Protein AF-A0A348XJS8-F1 (afdb_monomer)

Secondary structure (DSSP, 8-state):
--------SS-------------------------GGG--TTGGG------HHHHHHHHHHHHHHTT-SEEEEEEEPSSTT-EEEEEEEEEETTEEEEEEEEEEE-SSHHHH-S-HHHHHHHHHHHHHHHHHHHHHHHHHHHH-GGGB----SSGGG--B-GGG---HHHHHHHHHHHHHHHHHHTTSHHHHHHTT---SEEEEEEETTSS-GGGSPTTEEEEEE-TTS-EEEEEPPP-----HHHHHHHHHHHHHHHHHHHHHHHTEEGGGTSEE-------PPP-

Sequence (287 aa):
MVATCLLQGGCLRVDFNLLVPVEPAVGAMEQLSFDVTLFSADSANLSAHLSRGKLRQGVLAWVAAQGADAIGLDVVTRNQRFRAPIGAFWSSPAQLAAKSMLVEIKTSRAACWPDHVRSENLLPELRSLKRDRQTLLAEIRDAEPHLRCSQSLFEEFAEWNYEKSDNPAYQQLSEDIRRVQTAIYRGTRFERLAAGTMAHKLYLAVPEGAVHPDELADGWGLLWVHEDQSVTCVADATHHTCPQDDVNRFAVAIAKSAKACVLFATGIDEAHACRIVQPPRRRRKPQ

Solvent-accessible surface area (backbone atoms only — not comparable to full-atom values): 16894 Å² total; per-residue (Å²): 142,83,87,83,88,80,92,74,79,100,62,94,73,82,79,78,75,82,71,73,77,76,72,76,77,75,74,78,74,81,75,74,82,72,69,75,86,74,72,51,82,66,45,60,78,64,49,71,83,56,48,66,67,52,50,51,50,17,51,50,52,51,50,53,73,71,65,47,76,43,65,11,50,58,14,56,40,92,57,78,90,41,54,37,54,32,27,36,29,30,58,48,100,90,33,86,42,70,42,29,36,35,35,43,76,37,68,43,48,63,69,73,48,79,65,49,84,65,38,68,66,46,41,60,51,40,34,51,52,52,50,53,47,54,56,51,51,56,53,42,54,73,76,45,59,86,36,51,74,47,88,52,91,47,75,94,68,46,45,67,48,70,89,75,57,84,53,64,69,58,54,52,50,52,50,50,46,51,51,50,48,46,74,66,35,64,91,36,70,67,47,56,53,64,74,50,40,37,44,30,26,38,34,43,35,29,42,42,64,42,67,59,76,62,65,53,62,88,56,45,13,36,34,30,33,45,96,88,30,50,65,47,77,79,37,76,41,44,80,46,93,49,58,66,69,43,25,42,52,37,48,52,30,20,52,55,28,34,49,53,52,53,32,46,64,69,11,40,38,70,92,65,82,56,38,82,49,84,41,82,71,80,81,74,76,84,130

pLDDT: mean 78.92, std 21.69, range [26.23, 97.94]

Structure (mmCIF, N/CA/C/O backbone):
data_AF-A0A348XJS8-F1
#
_entry.id   AF-A0A348XJS8-F1
#
loop_
_atom_site.group_PDB
_atom_site.id
_atom_site.type_symbol
_atom_site.label_atom_id
_atom_site.label_alt_id
_atom_site.label_comp_id
_atom_site.label_asym_id
_atom_site.label_entity_id
_atom_site.label_seq_id
_atom_site.pdbx_PDB_ins_code
_atom_site.Cartn_x
_atom_site.Cartn_y
_atom_site.Cartn_z
_atom_site.occupancy
_atom_site.B_iso_or_equiv
_atom_site.auth_seq_id
_atom_site.auth_comp_id
_atom_site.auth_asym_id
_atom_site.auth_atom_id
_atom_site.pdbx_PDB_model_num
ATOM 1 N N . MET A 1 1 ? 10.925 -19.312 28.781 1.00 36.12 1 MET A N 1
ATOM 2 C CA . MET A 1 1 ? 1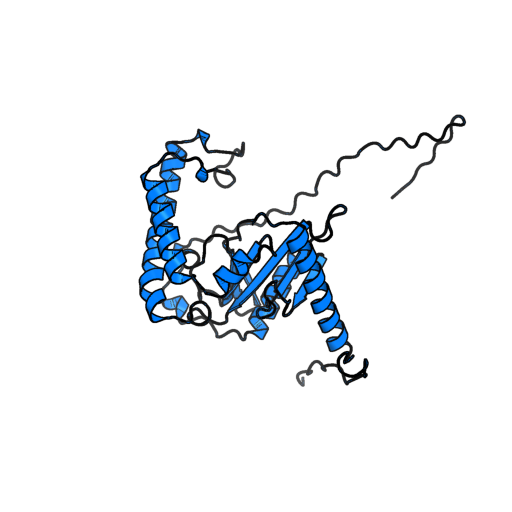1.797 -18.774 29.848 1.00 36.12 1 MET A CA 1
ATOM 3 C C . MET A 1 1 ? 11.966 -19.850 30.904 1.00 36.12 1 MET A C 1
ATOM 5 O O . MET A 1 1 ? 11.002 -20.147 31.592 1.00 36.12 1 MET A O 1
ATOM 9 N N . VAL A 1 2 ? 13.143 -20.462 31.003 1.00 28.52 2 VAL A N 1
ATOM 10 C CA . VAL A 1 2 ? 13.509 -21.305 32.150 1.00 28.52 2 VAL A CA 1
ATOM 11 C C . VAL A 1 2 ? 14.876 -20.812 32.600 1.00 28.52 2 VAL A C 1
ATOM 13 O O . VAL A 1 2 ? 15.811 -20.806 31.805 1.00 28.52 2 VAL A O 1
ATOM 16 N N . ALA A 1 3 ? 14.959 -20.309 33.829 1.00 27.14 3 ALA A N 1
ATOM 17 C CA . ALA A 1 3 ? 16.204 -19.862 34.434 1.00 27.14 3 ALA A CA 1
ATOM 18 C C . ALA A 1 3 ? 16.751 -20.999 35.300 1.00 27.14 3 ALA A C 1
ATOM 20 O O . ALA A 1 3 ? 16.101 -21.404 36.263 1.00 27.14 3 ALA A O 1
ATOM 21 N N . THR A 1 4 ? 17.933 -21.506 34.962 1.00 35.06 4 THR A N 1
ATOM 22 C CA . THR A 1 4 ? 18.659 -22.458 35.808 1.00 35.06 4 THR A CA 1
ATOM 23 C C . THR A 1 4 ? 19.773 -21.696 36.517 1.00 35.06 4 THR A C 1
ATOM 25 O O . THR A 1 4 ? 20.736 -21.273 35.884 1.00 35.06 4 THR A O 1
ATOM 28 N N . CYS A 1 5 ? 19.630 -21.490 37.827 1.00 29.88 5 CYS A N 1
ATOM 29 C CA . CYS A 1 5 ? 20.669 -20.896 38.668 1.00 29.88 5 CYS A CA 1
ATOM 30 C C . CYS A 1 5 ? 21.639 -21.986 39.142 1.00 29.88 5 CYS A C 1
ATOM 32 O O . CYS A 1 5 ? 21.242 -22.875 39.893 1.00 29.88 5 CYS A O 1
ATOM 34 N N . LEU A 1 6 ? 22.913 -21.891 38.757 1.00 33.47 6 LEU A N 1
ATOM 35 C CA . LEU A 1 6 ? 24.006 -22.642 39.378 1.00 33.47 6 LEU A CA 1
ATOM 36 C C . LEU A 1 6 ? 24.860 -21.676 40.205 1.00 33.47 6 LEU A C 1
ATOM 38 O O . LEU A 1 6 ? 25.474 -20.754 39.677 1.00 33.47 6 LEU A O 1
ATOM 42 N N . LEU A 1 7 ? 24.863 -21.885 41.522 1.00 33.62 7 LEU A N 1
ATOM 43 C CA . LEU A 1 7 ? 25.706 -21.178 42.483 1.00 33.62 7 LEU A CA 1
ATOM 44 C C . LEU A 1 7 ? 27.035 -21.923 42.627 1.00 33.62 7 LEU A C 1
ATOM 46 O O . LEU A 1 7 ? 27.087 -22.970 43.269 1.00 33.62 7 LEU A O 1
ATOM 50 N N . GLN A 1 8 ? 28.120 -21.354 42.107 1.00 32.62 8 GLN A N 1
ATOM 51 C CA . GLN A 1 8 ? 29.464 -21.652 42.599 1.00 32.62 8 GLN A CA 1
ATOM 52 C C . GLN A 1 8 ? 30.262 -20.353 42.742 1.00 32.62 8 GLN A C 1
ATOM 54 O O . GLN A 1 8 ? 30.519 -19.657 41.769 1.00 32.62 8 GLN A O 1
ATOM 59 N N . GLY A 1 9 ? 30.653 -20.044 43.983 1.00 38.00 9 GLY A N 1
ATOM 60 C CA . GLY A 1 9 ? 31.744 -19.115 44.283 1.00 38.00 9 GLY A CA 1
ATOM 61 C C . GLY A 1 9 ? 31.471 -17.626 44.054 1.00 38.00 9 GLY A C 1
ATOM 62 O O . GLY A 1 9 ? 32.117 -17.015 43.217 1.00 38.00 9 GLY A O 1
ATOM 63 N N . GLY A 1 10 ? 30.582 -17.023 44.851 1.00 38.78 10 GLY A N 1
ATOM 64 C CA . GLY A 1 10 ? 30.739 -15.646 45.360 1.00 38.78 10 GLY A CA 1
ATOM 65 C C . GLY A 1 10 ? 30.881 -14.466 44.383 1.00 38.78 10 GLY A C 1
ATOM 66 O O . GLY A 1 10 ? 31.161 -13.362 44.841 1.00 38.78 10 GLY A O 1
ATOM 67 N N . CYS A 1 11 ? 30.679 -14.642 43.078 1.00 28.53 11 CYS A N 1
ATOM 68 C CA . CYS A 1 11 ? 30.723 -13.563 42.095 1.00 28.53 11 CYS A CA 1
ATOM 69 C C . CYS A 1 11 ? 29.567 -13.732 41.100 1.00 28.53 11 CYS A C 1
ATOM 71 O O . CYS A 1 11 ? 29.509 -14.710 40.357 1.00 28.53 11 CYS A O 1
ATOM 73 N N . LEU A 1 12 ? 28.617 -12.792 41.112 1.00 27.73 12 LEU A N 1
ATOM 74 C CA . LEU A 1 12 ? 27.508 -12.721 40.157 1.00 27.73 12 LEU A CA 1
ATOM 75 C C . LEU A 1 12 ? 28.064 -12.294 38.793 1.00 27.73 12 LEU A C 1
ATOM 77 O O . LEU A 1 12 ? 28.144 -11.110 38.477 1.00 27.73 12 LEU A O 1
ATOM 81 N N . ARG A 1 13 ? 28.477 -13.272 37.989 1.00 27.66 13 ARG A N 1
ATOM 82 C CA . ARG A 1 13 ? 28.731 -13.082 36.562 1.00 27.66 13 ARG A CA 1
ATOM 83 C C . ARG A 1 13 ? 27.450 -13.426 35.812 1.00 27.66 13 ARG A C 1
ATOM 85 O O . ARG A 1 13 ? 27.065 -14.587 35.721 1.00 27.66 13 ARG A O 1
ATOM 92 N N . VAL A 1 14 ? 26.755 -12.401 35.326 1.00 31.94 14 VAL A N 1
ATOM 93 C CA . VAL A 1 14 ? 25.675 -12.578 34.352 1.00 31.94 14 VAL A CA 1
ATOM 94 C C . VAL A 1 14 ? 26.344 -12.629 32.985 1.00 31.94 14 VAL A C 1
ATOM 96 O O . VAL A 1 14 ? 26.578 -11.594 32.365 1.00 31.94 14 VAL A O 1
ATOM 99 N N . ASP A 1 15 ? 26.719 -13.827 32.545 1.00 27.61 15 ASP A N 1
ATOM 100 C CA . ASP A 1 15 ? 27.194 -14.026 31.180 1.00 27.61 15 ASP A CA 1
ATOM 101 C C . ASP A 1 15 ? 25.989 -13.922 30.233 1.00 27.61 15 ASP A C 1
ATOM 103 O O . ASP A 1 15 ? 25.202 -14.856 30.065 1.00 27.61 15 ASP A O 1
ATOM 107 N N . PHE A 1 16 ? 25.818 -12.745 29.627 1.00 30.66 16 PHE A N 1
ATOM 108 C CA . PHE A 1 16 ? 24.943 -12.558 28.475 1.00 30.66 16 PHE A CA 1
ATOM 109 C C . PHE A 1 16 ? 25.606 -13.215 27.264 1.00 30.66 16 PHE A C 1
ATOM 111 O O . PHE A 1 16 ? 26.285 -12.561 26.474 1.00 30.66 16 PHE A O 1
ATOM 118 N N . ASN A 1 17 ? 25.406 -14.522 27.100 1.00 28.31 17 ASN A N 1
ATOM 119 C CA . ASN A 1 17 ? 25.593 -15.124 25.789 1.00 28.31 17 ASN A CA 1
ATOM 120 C C . ASN A 1 17 ? 24.557 -14.496 24.850 1.00 28.31 17 ASN A C 1
ATOM 122 O O . ASN A 1 17 ? 23.357 -14.747 24.975 1.00 28.31 17 ASN A O 1
ATOM 126 N N . LEU A 1 18 ? 25.044 -13.656 23.933 1.00 31.81 18 LEU A N 1
ATOM 127 C CA . LEU A 1 18 ? 24.345 -13.222 22.730 1.00 31.81 18 LEU A CA 1
ATOM 128 C C . LEU A 1 18 ? 23.957 -14.470 21.929 1.00 31.81 18 LEU A C 1
ATOM 130 O O . LEU A 1 18 ? 24.663 -14.897 21.018 1.00 31.81 18 LEU A O 1
ATOM 134 N N . LEU A 1 19 ? 22.811 -15.061 22.263 1.00 26.64 19 LEU A N 1
ATOM 135 C CA . LEU A 1 19 ? 22.037 -15.772 21.265 1.00 26.64 19 LEU A CA 1
ATOM 136 C C . LEU A 1 19 ? 21.540 -14.693 20.307 1.00 26.64 19 LEU A C 1
ATOM 138 O O . LEU A 1 19 ? 20.584 -13.976 20.600 1.00 26.64 19 LEU A O 1
ATOM 142 N N . VAL A 1 20 ? 22.241 -14.553 19.183 1.00 29.86 20 VAL A N 1
ATOM 143 C CA . VAL A 1 20 ? 21.683 -13.936 17.983 1.00 29.86 20 VAL A CA 1
ATOM 144 C C . VAL A 1 20 ? 20.322 -14.602 17.769 1.00 29.86 20 VAL A C 1
ATOM 146 O O . VAL A 1 20 ? 20.284 -15.828 17.620 1.00 29.86 20 VAL A O 1
ATOM 149 N N . PRO A 1 21 ? 19.200 -13.866 17.824 1.00 26.38 21 PRO A N 1
ATOM 150 C CA . PRO A 1 21 ? 17.933 -14.445 17.439 1.00 26.38 21 PRO A CA 1
ATOM 151 C C . PRO A 1 21 ? 18.055 -14.747 15.949 1.00 26.38 21 PRO A C 1
ATOM 153 O O . PRO A 1 21 ? 18.131 -13.841 15.123 1.00 26.38 21 PRO A O 1
ATOM 156 N N . VAL A 1 22 ? 18.145 -16.035 15.623 1.00 31.06 22 VAL A N 1
ATOM 157 C CA . VAL A 1 22 ? 17.864 -16.525 14.278 1.00 31.06 22 VAL A CA 1
ATOM 158 C C . VAL A 1 22 ? 16.454 -16.037 13.979 1.00 31.06 22 VAL A C 1
ATOM 160 O O . VAL A 1 22 ? 15.504 -16.462 14.641 1.00 31.06 22 VAL A O 1
ATOM 163 N N . GLU A 1 23 ? 16.343 -15.065 13.073 1.00 32.31 23 GLU A N 1
ATOM 164 C CA . GLU A 1 23 ? 15.051 -14.586 12.606 1.00 32.31 23 GLU A CA 1
ATOM 165 C C . GLU A 1 23 ? 14.223 -15.804 12.184 1.00 32.31 23 GLU A C 1
ATOM 167 O O . GLU A 1 23 ? 14.722 -16.643 11.425 1.00 32.31 23 GLU A O 1
ATOM 172 N N . PRO A 1 24 ? 12.977 -15.960 12.662 1.00 26.80 24 PRO A N 1
ATOM 173 C CA . PRO A 1 24 ? 12.094 -16.910 12.025 1.00 26.80 24 PRO A CA 1
ATOM 174 C C . PRO A 1 24 ? 11.905 -16.402 10.600 1.00 26.80 24 PRO A C 1
ATOM 176 O O . PRO A 1 24 ? 11.414 -15.290 10.403 1.00 26.80 24 PRO A O 1
ATOM 179 N N . ALA A 1 25 ? 12.352 -17.202 9.630 1.00 30.20 25 ALA A N 1
ATOM 180 C CA . ALA A 1 25 ? 12.106 -16.984 8.217 1.00 30.20 25 ALA A CA 1
ATOM 181 C C . ALA A 1 25 ? 10.632 -16.603 8.050 1.00 30.20 25 ALA A C 1
ATOM 183 O O . ALA A 1 25 ? 9.736 -17.424 8.268 1.00 30.20 25 ALA A O 1
ATOM 184 N N . VAL A 1 26 ? 10.395 -15.322 7.761 1.00 34.16 26 VAL A N 1
ATOM 185 C CA . VAL A 1 26 ? 9.075 -14.804 7.426 1.00 34.16 26 VAL A CA 1
ATOM 186 C C . VAL A 1 26 ? 8.634 -15.630 6.234 1.00 34.16 26 VAL A C 1
ATOM 188 O O . VAL A 1 26 ? 9.311 -15.628 5.206 1.00 34.16 26 VAL A O 1
ATOM 191 N N . GLY A 1 27 ? 7.580 -16.421 6.448 1.00 26.23 27 GLY A N 1
ATOM 192 C CA . GLY A 1 27 ? 7.096 -17.410 5.499 1.00 26.23 27 GLY A CA 1
ATOM 193 C C . GLY A 1 27 ? 7.067 -16.820 4.101 1.00 26.23 27 GLY A C 1
ATOM 194 O O . GLY A 1 27 ? 6.513 -15.739 3.895 1.00 26.23 27 GLY A O 1
ATOM 195 N N . ALA A 1 28 ? 7.726 -17.523 3.183 1.00 27.78 28 ALA A N 1
ATOM 196 C CA . ALA A 1 28 ? 7.705 -17.226 1.770 1.00 27.78 28 ALA A CA 1
ATOM 197 C C . ALA A 1 28 ? 6.255 -16.954 1.360 1.00 27.78 28 ALA A C 1
ATOM 199 O O . ALA A 1 28 ? 5.401 -17.839 1.427 1.00 27.78 28 ALA A O 1
ATOM 200 N N . MET A 1 29 ? 5.975 -15.702 0.989 1.00 31.62 29 MET A N 1
ATOM 201 C CA . MET A 1 29 ? 4.816 -15.401 0.171 1.00 31.62 29 MET A CA 1
ATOM 202 C C . MET A 1 29 ? 5.008 -16.224 -1.092 1.00 31.62 29 MET A C 1
ATOM 204 O O . MET A 1 29 ? 5.934 -15.971 -1.860 1.00 31.62 29 MET A O 1
ATOM 208 N N . GLU A 1 30 ? 4.162 -17.230 -1.263 1.00 28.28 30 GLU A N 1
ATOM 209 C CA . GLU A 1 30 ? 3.999 -17.938 -2.519 1.00 28.28 30 GLU A CA 1
ATOM 210 C C . GLU A 1 30 ? 3.517 -16.889 -3.533 1.00 28.28 30 GLU A C 1
ATOM 212 O O . GLU A 1 30 ? 2.330 -16.582 -3.649 1.00 28.28 30 GLU A O 1
ATOM 217 N N . GLN A 1 31 ? 4.473 -16.211 -4.172 1.00 33.16 31 GLN A N 1
ATOM 218 C CA . GLN A 1 31 ? 4.233 -15.349 -5.313 1.00 33.16 31 GLN A CA 1
ATOM 219 C C . GLN A 1 31 ? 3.825 -16.283 -6.444 1.00 33.16 31 GLN A C 1
ATOM 221 O O . GLN A 1 31 ? 4.654 -16.764 -7.213 1.00 33.16 31 GLN A O 1
ATOM 226 N N . LEU A 1 32 ? 2.533 -16.596 -6.504 1.00 33.34 32 LEU A N 1
ATOM 227 C CA . LEU A 1 32 ? 1.937 -17.171 -7.695 1.00 33.34 32 LEU A CA 1
ATOM 228 C C . LEU A 1 32 ? 2.199 -16.179 -8.827 1.00 33.34 32 LEU A C 1
ATOM 230 O O . LEU A 1 32 ? 1.613 -15.098 -8.875 1.00 33.34 32 LEU A O 1
ATOM 234 N N . SER A 1 33 ? 3.148 -16.550 -9.684 1.00 31.86 33 SER A N 1
ATOM 235 C CA . SER A 1 33 ? 3.423 -15.922 -10.967 1.00 31.86 33 SER A CA 1
ATOM 236 C C . SER A 1 33 ? 2.099 -15.782 -11.718 1.00 31.86 33 SER A C 1
ATOM 238 O O . SER A 1 33 ? 1.533 -16.767 -12.195 1.00 31.86 33 SER A O 1
ATOM 240 N N . PHE A 1 34 ? 1.549 -14.568 -11.732 1.00 39.81 34 PHE A N 1
ATOM 241 C CA . PHE A 1 34 ? 0.337 -14.274 -12.476 1.00 39.81 34 PHE A CA 1
ATOM 242 C C . PHE A 1 34 ? 0.732 -13.920 -13.902 1.00 39.81 34 PHE A C 1
ATOM 244 O O . PHE A 1 34 ? 1.446 -12.944 -14.145 1.00 39.81 34 PHE A O 1
ATOM 251 N N . ASP A 1 35 ? 0.249 -14.721 -14.844 1.00 35.81 35 ASP A N 1
ATOM 252 C CA . ASP A 1 35 ? 0.433 -14.485 -16.264 1.00 35.81 35 ASP A CA 1
ATOM 253 C C . ASP A 1 35 ? -0.378 -13.236 -16.669 1.00 35.81 35 ASP A C 1
ATOM 255 O O . ASP A 1 35 ? -1.603 -13.265 -16.818 1.00 35.81 35 ASP A O 1
ATOM 259 N N . VAL A 1 36 ? 0.314 -12.096 -16.802 1.00 44.91 36 VAL A N 1
ATOM 260 C CA . VAL A 1 36 ? -0.229 -10.775 -17.197 1.00 44.91 36 VAL A CA 1
ATOM 261 C C . VAL A 1 36 ? -1.038 -10.834 -18.505 1.00 44.91 36 VAL A C 1
ATOM 263 O O . VAL A 1 36 ? -1.850 -9.949 -18.785 1.00 44.91 36 VAL A O 1
ATOM 266 N N . THR A 1 37 ? -0.866 -11.896 -19.291 1.00 41.34 37 THR A N 1
ATOM 267 C CA . THR A 1 37 ? -1.575 -12.152 -20.548 1.00 41.34 37 THR A CA 1
ATOM 268 C C . THR A 1 37 ? -3.084 -12.385 -20.388 1.00 41.34 37 THR A C 1
ATOM 270 O O . THR A 1 37 ? -3.811 -12.241 -21.370 1.00 41.34 37 THR A O 1
ATOM 273 N N . LEU A 1 38 ? -3.592 -12.649 -19.174 1.00 42.78 38 LEU A N 1
ATOM 274 C CA . LEU A 1 38 ? -5.027 -12.865 -18.930 1.00 42.78 38 LEU A CA 1
ATOM 275 C C . LEU A 1 38 ? -5.849 -11.586 -18.673 1.00 42.78 38 LEU A C 1
ATOM 277 O O . LEU A 1 38 ? -7.039 -11.666 -18.356 1.00 42.78 38 LEU A O 1
ATOM 281 N N . PHE A 1 39 ? -5.258 -10.393 -18.804 1.00 42.56 39 PHE A N 1
ATOM 282 C C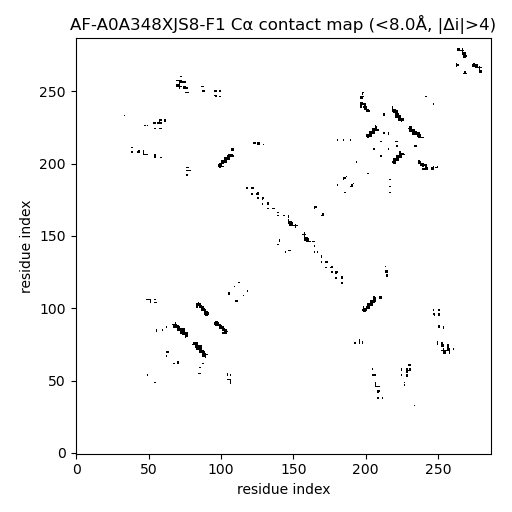A . PHE A 1 39 ? -6.002 -9.133 -18.717 1.00 42.56 39 PHE A CA 1
ATOM 283 C C . PHE A 1 39 ? -6.787 -8.888 -20.018 1.00 42.56 39 PHE A C 1
ATOM 285 O O . PHE A 1 39 ? -6.359 -8.138 -20.897 1.00 42.56 39 PHE A O 1
ATOM 292 N N . SER A 1 40 ? -7.940 -9.545 -20.169 1.00 41.62 40 SER A N 1
ATOM 293 C CA . SER A 1 40 ? -8.857 -9.246 -21.272 1.00 41.62 40 SER A CA 1
ATOM 294 C C . SER A 1 40 ? -9.485 -7.865 -21.071 1.00 41.62 40 SER A C 1
ATOM 296 O O . SER A 1 40 ? -9.943 -7.527 -19.979 1.00 41.62 40 SER A O 1
ATOM 298 N N . ALA A 1 41 ? -9.540 -7.059 -22.135 1.00 42.41 41 ALA A N 1
ATOM 299 C CA . ALA A 1 41 ? -10.202 -5.752 -22.128 1.00 42.41 41 ALA A CA 1
ATOM 300 C C . ALA A 1 41 ? -11.696 -5.843 -21.742 1.00 42.41 41 ALA A C 1
ATOM 302 O O . ALA A 1 41 ? -12.262 -4.863 -21.259 1.00 42.41 41 ALA A O 1
ATOM 303 N N . ASP A 1 42 ? -12.304 -7.027 -21.871 1.00 37.28 42 ASP A N 1
ATOM 304 C CA . ASP A 1 42 ? -13.686 -7.303 -21.466 1.00 37.28 42 ASP A CA 1
ATOM 305 C C . ASP A 1 42 ? -13.858 -7.494 -19.945 1.00 37.28 42 ASP A C 1
ATOM 307 O O . ASP A 1 42 ? -14.939 -7.235 -19.411 1.00 37.28 42 ASP A O 1
ATOM 311 N N . SER A 1 43 ? -12.798 -7.851 -19.208 1.00 42.84 43 SER A N 1
ATOM 312 C CA . SER A 1 43 ? -12.823 -7.985 -17.740 1.00 42.84 43 SER A CA 1
ATOM 313 C C . SER A 1 43 ? -13.030 -6.640 -17.036 1.00 42.84 43 SER A C 1
ATOM 315 O O . SER A 1 43 ? -13.569 -6.585 -15.932 1.00 42.84 43 SER A O 1
ATOM 317 N N . ALA A 1 44 ? -12.658 -5.534 -17.692 1.00 43.38 44 ALA A N 1
ATOM 318 C CA . ALA A 1 44 ? -12.859 -4.180 -17.178 1.00 43.38 44 ALA A CA 1
ATOM 319 C C . ALA A 1 44 ? -14.351 -3.821 -17.016 1.00 43.38 44 ALA A C 1
ATOM 321 O O . ALA A 1 44 ? -14.691 -2.983 -16.179 1.00 43.38 44 ALA A O 1
ATOM 322 N N . ASN A 1 45 ? -15.241 -4.481 -17.772 1.00 41.41 45 ASN A N 1
ATOM 323 C CA . ASN A 1 45 ? -16.693 -4.289 -17.703 1.00 41.41 45 ASN A CA 1
ATOM 324 C C . ASN A 1 45 ? -17.412 -5.310 -16.806 1.00 41.41 45 ASN A C 1
ATOM 326 O O . ASN A 1 45 ? -18.592 -5.120 -16.513 1.00 41.41 45 ASN A O 1
ATOM 330 N N . LEU A 1 46 ? -16.722 -6.361 -16.343 1.00 45.25 46 LEU A N 1
ATOM 331 C CA . LEU A 1 46 ? -17.303 -7.435 -15.529 1.00 45.25 46 LEU A CA 1
ATOM 332 C C . LEU A 1 46 ? -16.900 -7.374 -14.047 1.00 45.25 46 LEU A C 1
ATOM 334 O O . LEU A 1 46 ? -17.103 -8.338 -13.319 1.00 45.25 46 LEU A O 1
ATOM 338 N N . SER A 1 47 ? -16.330 -6.263 -13.567 1.00 51.44 47 SER A N 1
ATOM 339 C CA . SER A 1 47 ? -16.107 -6.103 -12.126 1.00 51.44 47 SER A CA 1
ATOM 340 C C . SER A 1 47 ? -17.445 -5.809 -11.442 1.00 51.44 47 SER A C 1
ATOM 342 O O . SER A 1 47 ? -18.041 -4.746 -11.645 1.00 51.44 47 SER A O 1
ATOM 344 N N . ALA A 1 48 ? -17.956 -6.734 -10.624 1.00 54.56 48 ALA A N 1
ATOM 345 C CA . ALA A 1 48 ? -19.049 -6.390 -9.727 1.00 54.56 48 ALA A CA 1
ATOM 346 C C . ALA A 1 48 ? -18.650 -5.152 -8.920 1.00 54.56 48 ALA A C 1
ATOM 348 O O . ALA A 1 48 ? -17.560 -5.080 -8.346 1.00 54.56 48 ALA A O 1
ATOM 349 N N . HIS A 1 49 ? -19.536 -4.156 -8.874 1.00 69.06 49 HIS A N 1
ATOM 350 C CA . HIS A 1 49 ? -19.307 -2.935 -8.113 1.00 69.06 49 HIS A CA 1
ATOM 351 C C . HIS A 1 49 ? -19.245 -3.250 -6.613 1.00 69.06 49 HIS A C 1
ATOM 353 O O . HIS A 1 49 ? -20.236 -3.171 -5.880 1.00 69.06 49 HIS A O 1
ATOM 359 N N . LEU A 1 50 ? -18.056 -3.610 -6.131 1.00 82.94 50 LEU A N 1
ATOM 360 C CA . LEU A 1 50 ? -17.792 -3.771 -4.715 1.00 82.94 50 LEU A CA 1
ATOM 361 C C . LEU A 1 50 ? -17.923 -2.412 -4.040 1.00 82.94 50 LEU A C 1
ATOM 363 O O . LEU A 1 50 ? -17.266 -1.430 -4.395 1.00 82.94 50 LEU A O 1
ATOM 367 N N . SER A 1 51 ? -18.785 -2.352 -3.025 1.00 90.12 51 SER A N 1
ATOM 368 C CA . SER A 1 51 ? -18.899 -1.145 -2.221 1.00 90.12 51 SER A CA 1
ATOM 369 C C . SER A 1 51 ? -17.559 -0.850 -1.548 1.00 90.12 51 SER A C 1
ATOM 371 O O . SER A 1 51 ? -16.826 -1.758 -1.148 1.00 90.12 51 SER A O 1
ATOM 373 N N . ARG A 1 52 ? -17.261 0.437 -1.334 1.00 91.00 52 ARG A N 1
ATOM 374 C CA . ARG A 1 52 ? -16.064 0.869 -0.590 1.00 91.00 52 ARG A CA 1
ATOM 375 C C . ARG A 1 52 ? -15.933 0.154 0.763 1.00 91.00 52 ARG A C 1
ATOM 377 O O . ARG A 1 52 ? -14.822 -0.112 1.207 1.00 91.00 52 ARG A O 1
ATOM 384 N N . GLY A 1 53 ? -17.060 -0.170 1.403 1.00 92.38 53 GLY A N 1
ATOM 385 C CA . GLY A 1 53 ? -17.098 -0.927 2.653 1.00 92.38 53 GLY A CA 1
ATOM 386 C C . GLY A 1 53 ? -16.583 -2.360 2.508 1.00 92.38 53 GLY A C 1
ATOM 387 O O . GLY A 1 53 ? -15.757 -2.768 3.320 1.00 92.38 53 GLY A O 1
ATOM 388 N N . LYS A 1 54 ? -17.014 -3.088 1.467 1.00 93.31 54 LYS A N 1
ATOM 389 C CA . LYS A 1 54 ? -16.532 -4.449 1.177 1.00 93.31 54 LYS A CA 1
ATOM 390 C C . LYS A 1 54 ? -15.053 -4.457 0.793 1.00 93.31 54 LYS A C 1
ATOM 392 O O . LYS A 1 54 ? -14.302 -5.257 1.336 1.00 93.31 54 LYS A O 1
ATOM 397 N N . LEU A 1 55 ? -14.623 -3.515 -0.055 1.00 94.56 55 LEU A N 1
ATOM 398 C CA . LEU A 1 55 ? -13.202 -3.350 -0.395 1.00 94.56 55 LEU A CA 1
ATOM 399 C C . LEU A 1 55 ? -12.361 -3.137 0.865 1.00 94.56 55 LEU A C 1
ATOM 401 O O . LEU A 1 55 ? -11.369 -3.821 1.086 1.00 94.56 55 LEU A O 1
ATOM 405 N N . ARG A 1 56 ? -12.800 -2.226 1.741 1.00 95.81 56 ARG A N 1
ATOM 406 C CA . ARG A 1 56 ? -12.116 -1.960 3.008 1.00 95.81 56 ARG A CA 1
ATOM 407 C C . ARG A 1 56 ? -12.063 -3.192 3.909 1.00 95.81 56 ARG A C 1
ATOM 409 O O . ARG A 1 56 ? -11.043 -3.401 4.548 1.00 95.81 56 ARG A O 1
ATOM 416 N N . GLN A 1 57 ? -13.128 -3.989 3.976 1.00 95.44 57 GLN A N 1
ATOM 417 C CA . GLN A 1 57 ? -13.156 -5.217 4.777 1.00 95.44 57 GLN A CA 1
ATOM 418 C C . GLN A 1 57 ? -12.153 -6.260 4.279 1.00 95.44 57 GLN A C 1
ATOM 420 O O . GLN A 1 57 ? -11.373 -6.752 5.091 1.00 95.44 57 GLN A O 1
ATOM 425 N N . GLY A 1 58 ? -12.125 -6.534 2.971 1.00 96.56 58 GLY A N 1
ATOM 426 C CA . GLY A 1 58 ? -11.162 -7.473 2.387 1.00 96.56 58 GLY A CA 1
ATOM 427 C C . GLY A 1 58 ? -9.719 -7.039 2.634 1.00 96.56 58 GLY A C 1
ATOM 428 O O . GLY A 1 58 ? -8.913 -7.803 3.159 1.00 96.56 58 GLY A O 1
ATOM 429 N N . VAL A 1 59 ? -9.410 -5.765 2.376 1.00 97.38 59 VAL A N 1
ATOM 430 C CA . VAL A 1 59 ? -8.061 -5.223 2.609 1.00 97.38 59 VAL A CA 1
ATOM 431 C C . VAL A 1 59 ? -7.682 -5.269 4.089 1.00 97.38 59 VAL A C 1
ATOM 433 O O . VAL A 1 59 ? -6.548 -5.603 4.411 1.00 97.38 59 VAL A O 1
ATOM 436 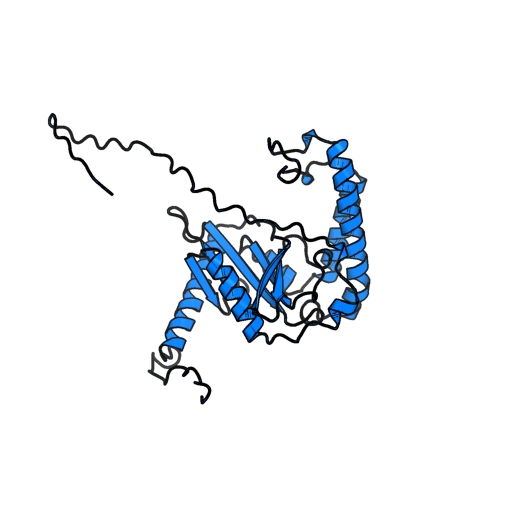N N . LEU A 1 60 ? -8.606 -4.975 5.010 1.00 96.44 60 LEU A N 1
ATOM 437 C CA . LEU A 1 60 ? -8.327 -5.101 6.444 1.00 96.44 60 LEU A CA 1
ATOM 438 C C . LEU A 1 60 ? -7.997 -6.537 6.845 1.00 96.44 60 LEU A C 1
ATOM 440 O O . LEU A 1 60 ? -7.065 -6.737 7.619 1.00 96.44 60 LEU A O 1
ATOM 444 N N . ALA A 1 61 ? -8.744 -7.516 6.329 1.00 96.62 61 ALA A N 1
ATOM 445 C CA . ALA A 1 61 ? -8.471 -8.926 6.584 1.00 96.62 61 ALA A CA 1
ATOM 446 C C . ALA A 1 61 ? -7.089 -9.325 6.047 1.00 96.62 61 ALA A C 1
ATOM 448 O O . ALA A 1 61 ? -6.325 -9.971 6.759 1.00 96.62 61 ALA A O 1
ATOM 449 N N . TRP A 1 62 ? -6.738 -8.864 4.844 1.00 97.38 62 TRP A N 1
ATOM 450 C CA . TRP A 1 62 ? -5.421 -9.086 4.247 1.00 97.38 62 TRP A CA 1
ATOM 451 C C . TRP A 1 62 ? -4.290 -8.463 5.077 1.00 97.38 62 TRP A C 1
ATOM 453 O O . TRP A 1 62 ? -3.330 -9.149 5.410 1.00 97.38 62 TRP A O 1
ATOM 463 N N . VAL A 1 63 ? -4.419 -7.200 5.502 1.00 96.94 63 VAL A N 1
ATOM 464 C CA . VAL A 1 63 ? -3.412 -6.536 6.354 1.00 96.94 63 VAL A CA 1
ATOM 465 C C . VAL A 1 63 ? -3.282 -7.231 7.716 1.00 96.94 63 VAL A C 1
ATOM 467 O O . VAL A 1 63 ? -2.173 -7.380 8.223 1.00 96.94 63 VAL A O 1
ATOM 470 N N . ALA A 1 64 ? -4.390 -7.680 8.310 1.00 95.25 64 ALA A N 1
ATOM 471 C CA . ALA A 1 64 ? -4.360 -8.423 9.569 1.00 95.25 64 ALA A CA 1
ATOM 472 C C . ALA A 1 64 ? -3.662 -9.785 9.423 1.00 95.25 64 ALA A C 1
ATOM 474 O O . ALA A 1 64 ? -2.885 -10.167 10.295 1.00 95.25 64 ALA A O 1
ATOM 475 N N . ALA A 1 65 ? -3.887 -10.490 8.310 1.00 96.25 65 ALA A N 1
ATOM 476 C CA . ALA A 1 65 ? -3.230 -11.764 8.016 1.00 96.25 65 ALA A CA 1
ATOM 477 C C . ALA A 1 65 ? -1.705 -11.629 7.843 1.00 96.25 65 ALA A C 1
ATOM 479 O O . ALA A 1 65 ? -0.976 -12.574 8.124 1.00 96.25 65 ALA A O 1
ATOM 480 N N . GLN A 1 66 ? -1.215 -10.443 7.466 1.00 93.81 66 GLN A N 1
ATOM 481 C CA . GLN A 1 66 ? 0.217 -10.113 7.387 1.00 93.81 66 GLN A CA 1
ATOM 482 C C . GLN A 1 66 ? 0.871 -9.889 8.771 1.00 93.81 66 GLN A C 1
ATOM 484 O O . GLN A 1 66 ? 2.043 -9.516 8.858 1.00 93.81 66 GLN A O 1
ATOM 489 N N . GLY A 1 67 ? 0.126 -10.058 9.870 1.00 94.75 67 GLY A N 1
ATOM 490 C CA . GLY A 1 67 ? 0.658 -9.982 11.233 1.00 94.75 67 GLY A CA 1
ATOM 491 C C . GLY A 1 67 ? 1.018 -8.570 11.697 1.00 94.75 67 GLY A C 1
ATOM 492 O O . GLY A 1 67 ? 1.965 -8.411 12.459 1.00 94.75 67 GLY A O 1
ATOM 493 N N . ALA A 1 68 ? 0.317 -7.541 11.209 1.00 95.62 68 ALA A N 1
ATOM 494 C CA . ALA A 1 68 ? 0.527 -6.168 11.669 1.00 95.62 68 ALA A CA 1
ATOM 495 C C . ALA A 1 68 ? 0.238 -6.025 13.173 1.00 95.62 68 ALA A C 1
ATOM 497 O O . ALA A 1 68 ? -0.817 -6.453 13.644 1.00 95.62 68 ALA A O 1
ATOM 498 N N . ASP A 1 69 ? 1.127 -5.348 13.904 1.00 96.25 69 ASP A N 1
ATOM 499 C CA . ASP A 1 69 ? 0.962 -5.110 15.346 1.00 96.25 69 ASP A CA 1
ATOM 500 C C . ASP A 1 69 ? -0.139 -4.082 15.636 1.00 96.25 69 ASP A C 1
ATOM 502 O O . ASP A 1 69 ? -0.797 -4.119 16.677 1.00 96.25 69 ASP A O 1
ATOM 506 N N . ALA A 1 70 ? -0.356 -3.143 14.711 1.00 96.75 70 ALA A N 1
ATOM 507 C CA . ALA A 1 70 ? -1.438 -2.175 14.798 1.00 96.75 70 ALA A CA 1
ATOM 508 C C . ALA A 1 70 ? -1.989 -1.813 13.420 1.00 96.75 70 ALA A C 1
ATOM 510 O O . ALA A 1 70 ? -1.245 -1.643 12.451 1.00 96.75 70 ALA A O 1
ATOM 511 N N . ILE A 1 71 ? -3.309 -1.622 13.365 1.00 97.69 71 ILE A N 1
ATOM 512 C CA . ILE A 1 71 ? -4.054 -1.222 12.171 1.00 97.69 71 ILE A CA 1
ATOM 513 C C . ILE A 1 71 ? -4.969 -0.052 12.534 1.00 97.69 71 ILE A C 1
ATOM 515 O O . ILE A 1 71 ? -5.633 -0.056 13.572 1.00 97.69 71 ILE A O 1
ATOM 519 N N . GLY A 1 72 ? -5.006 0.953 11.668 1.00 96.62 72 GLY A N 1
ATOM 520 C CA . GLY A 1 72 ? -5.795 2.166 11.819 1.00 96.62 72 GLY A CA 1
ATOM 521 C C . GLY A 1 72 ? -6.665 2.426 10.596 1.00 96.62 72 GLY A C 1
ATOM 522 O O . GLY A 1 72 ? -6.286 2.091 9.473 1.00 96.62 72 GLY A O 1
ATOM 523 N N . LEU A 1 73 ? -7.823 3.048 10.818 1.00 95.62 73 LEU A N 1
ATOM 524 C CA . LEU A 1 73 ? -8.763 3.450 9.770 1.00 95.62 73 LEU A CA 1
ATOM 525 C C . LEU A 1 73 ? -8.822 4.966 9.646 1.00 95.62 73 LEU A C 1
ATOM 527 O O . LEU A 1 73 ? -8.822 5.669 10.653 1.00 95.62 73 LEU A O 1
ATOM 531 N N . ASP A 1 74 ? -8.917 5.465 8.413 1.00 93.75 74 ASP A N 1
ATOM 532 C CA . ASP A 1 74 ? -9.012 6.904 8.129 1.00 93.75 74 ASP A CA 1
ATOM 533 C C . ASP A 1 74 ? -7.886 7.711 8.820 1.00 93.75 74 ASP A C 1
ATOM 535 O O . ASP A 1 74 ? -8.087 8.802 9.382 1.00 93.75 74 ASP A O 1
ATOM 539 N N . VAL A 1 75 ? -6.678 7.139 8.765 1.00 94.44 75 VAL A N 1
ATOM 540 C CA . VAL A 1 75 ? -5.461 7.587 9.445 1.00 94.44 75 VAL A CA 1
ATOM 541 C C . VAL A 1 75 ? -4.998 8.910 8.863 1.00 94.44 75 VAL A C 1
ATOM 543 O O . VAL A 1 75 ? -4.763 9.031 7.662 1.00 94.44 75 VAL A O 1
ATOM 546 N N . VAL A 1 76 ? -4.831 9.918 9.715 1.00 91.06 76 VAL A N 1
ATOM 547 C CA . VAL A 1 76 ? -4.332 11.228 9.289 1.00 91.06 76 VAL A CA 1
ATOM 548 C C . VAL A 1 76 ? -2.902 11.091 8.774 1.00 9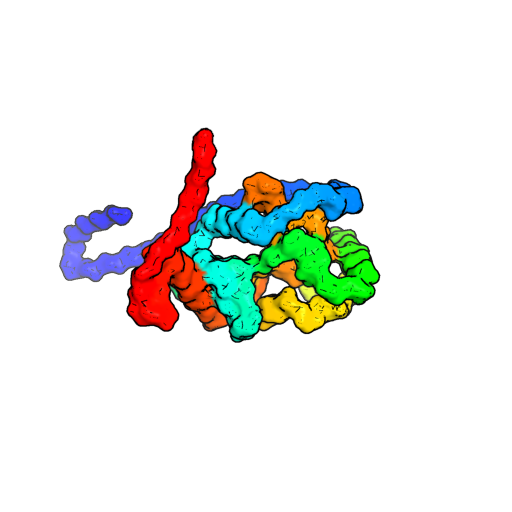1.06 76 VAL A C 1
ATOM 550 O O . VAL A 1 76 ? -2.027 10.583 9.472 1.00 91.06 76 VAL A O 1
ATOM 553 N N . THR A 1 77 ? -2.670 11.568 7.556 1.00 86.62 77 THR A N 1
ATOM 554 C CA . THR A 1 77 ? -1.327 11.635 6.970 1.00 86.62 77 THR A CA 1
ATOM 555 C C . THR A 1 77 ? -0.672 12.986 7.279 1.00 86.62 77 THR A C 1
ATOM 557 O O . THR A 1 77 ? -1.310 13.892 7.817 1.00 86.62 77 THR A O 1
ATOM 560 N N . ARG A 1 78 ? 0.610 13.146 6.931 1.00 77.94 78 ARG A N 1
ATOM 561 C CA . ARG A 1 78 ? 1.437 14.334 7.207 1.00 77.94 78 ARG A CA 1
ATOM 562 C C . ARG A 1 78 ? 0.737 15.615 6.777 1.00 77.94 78 ARG A C 1
ATOM 564 O O . ARG A 1 78 ? 0.764 16.625 7.474 1.00 77.94 78 ARG A O 1
ATOM 571 N N . ASN A 1 79 ? 0.058 15.547 5.640 1.00 69.75 79 ASN A N 1
ATOM 572 C CA . ASN A 1 79 ? -0.873 16.567 5.223 1.00 69.75 79 ASN A CA 1
ATOM 573 C C . ASN A 1 79 ? -2.255 16.243 5.795 1.00 69.75 79 ASN A C 1
ATOM 575 O O . ASN A 1 79 ? -2.953 15.377 5.273 1.00 69.75 79 ASN A O 1
ATOM 579 N N . GLN A 1 80 ? -2.669 16.974 6.831 1.00 68.31 80 GLN A N 1
ATOM 580 C CA . GLN A 1 80 ? -3.925 16.742 7.561 1.00 68.31 80 GLN A CA 1
ATOM 581 C C . GLN A 1 80 ? -5.187 16.737 6.676 1.00 68.31 80 GLN A C 1
ATOM 583 O O . GLN A 1 80 ? -6.240 16.260 7.095 1.00 68.31 80 GLN A O 1
ATOM 588 N N . ARG A 1 81 ? -5.085 17.240 5.439 1.00 75.19 81 ARG A N 1
ATOM 589 C CA . ARG A 1 81 ? -6.147 17.180 4.425 1.00 75.19 81 ARG A CA 1
ATOM 590 C C . ARG A 1 81 ? -6.393 15.771 3.880 1.00 75.19 81 ARG A C 1
ATOM 592 O O . ARG A 1 81 ? -7.452 15.525 3.310 1.00 75.19 81 ARG A O 1
ATOM 599 N N . PHE A 1 82 ? -5.439 14.854 4.028 1.00 80.25 82 PHE A N 1
ATOM 600 C CA . PHE A 1 82 ? -5.551 13.488 3.538 1.00 80.25 82 PHE A CA 1
ATOM 601 C C . PHE A 1 82 ? -5.540 12.481 4.675 1.00 80.25 82 PHE A C 1
ATOM 603 O O . PHE A 1 82 ? -4.679 12.494 5.557 1.00 80.25 82 PHE A O 1
ATOM 610 N N . ARG A 1 83 ? -6.506 11.570 4.600 1.00 89.44 83 ARG A N 1
ATOM 611 C CA . ARG A 1 83 ? -6.641 10.427 5.492 1.00 89.44 83 ARG A CA 1
ATOM 612 C C . ARG A 1 83 ? -6.449 9.152 4.705 1.00 89.44 83 ARG A C 1
ATOM 614 O O . ARG A 1 83 ? -7.224 8.919 3.779 1.00 89.44 83 ARG A O 1
ATOM 621 N N . ALA A 1 84 ? -5.435 8.372 5.042 1.00 91.69 84 ALA A N 1
ATOM 622 C CA . ALA A 1 84 ? -5.245 7.046 4.487 1.00 91.69 84 ALA A CA 1
ATOM 623 C C . ALA A 1 84 ? -6.404 6.146 4.936 1.00 91.69 84 ALA A C 1
ATOM 625 O O . ALA A 1 84 ? -6.655 6.063 6.140 1.00 91.69 84 ALA A O 1
ATOM 626 N N . PRO A 1 85 ? -7.119 5.482 4.014 1.00 94.19 85 PRO A N 1
ATOM 627 C CA . PRO A 1 85 ? -8.199 4.572 4.376 1.00 94.19 85 PRO A CA 1
ATOM 628 C C . PRO A 1 85 ? -7.762 3.514 5.386 1.00 94.19 85 PRO A C 1
ATOM 630 O O . PRO A 1 85 ? -8.493 3.258 6.342 1.00 94.19 85 PRO A O 1
ATOM 633 N N . ILE A 1 86 ? -6.573 2.940 5.185 1.00 97.00 86 ILE A N 1
ATOM 634 C CA . ILE A 1 86 ? -5.951 1.984 6.098 1.00 97.00 86 ILE A CA 1
ATOM 635 C C . ILE A 1 86 ? -4.473 2.348 6.260 1.00 97.00 86 ILE A C 1
ATOM 637 O O . ILE A 1 86 ? -3.782 2.638 5.281 1.00 97.00 86 ILE A O 1
ATOM 641 N N . GLY A 1 87 ? -3.994 2.321 7.499 1.00 97.31 87 GLY A N 1
ATOM 642 C CA . GLY A 1 87 ? -2.571 2.362 7.827 1.00 97.31 87 GLY A CA 1
ATOM 643 C C . GLY A 1 87 ? -2.226 1.244 8.799 1.00 97.31 87 GLY A C 1
ATOM 644 O O . GLY A 1 87 ? -3.042 0.908 9.656 1.00 97.31 87 GLY A O 1
ATOM 645 N N . ALA A 1 88 ? -1.035 0.676 8.669 1.00 97.94 88 ALA A N 1
ATOM 646 C CA . ALA A 1 88 ? -0.552 -0.378 9.549 1.00 97.94 88 ALA A CA 1
ATOM 647 C C . ALA A 1 88 ? 0.939 -0.227 9.839 1.00 97.94 88 ALA A C 1
ATOM 649 O O . ALA A 1 88 ? 1.675 0.379 9.054 1.00 97.94 88 ALA A O 1
ATOM 650 N N . PHE A 1 89 ? 1.382 -0.772 10.969 1.00 97.50 89 PHE A N 1
ATOM 651 C CA . PHE A 1 89 ? 2.801 -0.868 11.283 1.00 97.50 89 PHE A CA 1
ATOM 652 C C . PHE A 1 89 ? 3.141 -2.169 12.008 1.00 97.50 89 PHE A C 1
ATOM 654 O O . PHE A 1 89 ? 2.283 -2.799 12.628 1.00 97.50 89 PHE A O 1
ATOM 661 N N . TRP A 1 90 ? 4.419 -2.524 11.921 1.00 97.00 90 TRP A N 1
ATOM 662 C CA . TRP A 1 90 ? 5.058 -3.602 12.662 1.00 97.00 90 TRP A CA 1
ATOM 663 C C . TRP A 1 90 ? 6.182 -2.991 13.486 1.00 97.00 90 TRP A C 1
ATOM 665 O O . TRP A 1 90 ? 7.006 -2.224 12.976 1.00 97.00 90 TRP A O 1
ATOM 675 N N . SER A 1 91 ? 6.179 -3.308 14.764 1.00 95.38 91 SER A N 1
ATOM 676 C CA . SER A 1 91 ? 7.157 -2.896 15.751 1.00 95.38 91 SER A CA 1
ATOM 677 C C . SER A 1 91 ? 8.338 -3.861 15.788 1.00 95.38 91 SER A C 1
ATOM 679 O O . SER A 1 91 ? 8.297 -4.982 15.283 1.00 95.38 91 SER A O 1
ATOM 681 N N . SER A 1 92 ? 9.427 -3.402 16.386 1.00 94.00 92 SER A N 1
ATOM 682 C CA . SER A 1 92 ? 10.529 -4.255 16.808 1.00 94.00 92 SER A CA 1
ATOM 683 C C . SER A 1 92 ? 10.980 -3.831 18.206 1.00 94.00 92 SER A C 1
ATOM 685 O O . SER A 1 92 ? 10.658 -2.722 18.640 1.00 94.00 92 SER A O 1
ATOM 687 N N . PRO A 1 93 ? 11.765 -4.650 18.930 1.00 91.94 93 PRO A N 1
ATOM 688 C CA . PRO A 1 93 ? 12.273 -4.259 20.245 1.00 91.94 93 PRO A CA 1
ATOM 689 C C . PRO A 1 93 ? 13.035 -2.922 20.251 1.00 91.94 93 PRO A C 1
ATOM 691 O O . PRO A 1 93 ? 13.073 -2.242 21.272 1.00 91.94 93 PRO A O 1
ATOM 694 N N . ALA A 1 94 ? 13.630 -2.538 19.116 1.00 91.06 94 ALA A N 1
ATOM 695 C CA . ALA A 1 94 ? 14.412 -1.313 18.976 1.00 91.06 94 ALA A CA 1
ATOM 696 C C . ALA A 1 94 ? 13.608 -0.116 18.437 1.00 91.06 94 ALA A C 1
ATOM 698 O O . ALA A 1 94 ? 14.040 1.026 18.595 1.00 91.06 94 ALA A O 1
ATOM 699 N N . GLN A 1 95 ? 12.478 -0.347 17.762 1.00 89.56 95 GLN A N 1
ATOM 700 C CA . GLN A 1 95 ? 11.755 0.691 17.025 1.00 89.56 95 GLN A CA 1
ATOM 701 C C . GLN A 1 95 ? 10.242 0.532 17.171 1.00 89.56 95 GLN A C 1
ATOM 703 O O . GLN A 1 95 ? 9.689 -0.538 16.924 1.00 89.56 95 GLN A O 1
ATOM 708 N N . LEU A 1 96 ? 9.555 1.639 17.479 1.00 91.25 96 LEU A N 1
ATOM 709 C CA . LEU A 1 96 ? 8.091 1.673 17.576 1.00 91.25 96 LEU A CA 1
ATOM 710 C C . LEU A 1 96 ? 7.416 1.151 16.297 1.00 91.25 96 LEU A C 1
ATOM 712 O O . LEU A 1 96 ? 6.448 0.404 16.373 1.00 91.25 96 LEU A O 1
ATOM 716 N N . ALA A 1 97 ? 7.934 1.547 15.136 1.00 93.62 97 ALA A N 1
ATOM 717 C CA . ALA A 1 97 ? 7.470 1.089 13.836 1.00 93.62 97 ALA A CA 1
ATOM 718 C C . ALA A 1 97 ? 8.678 0.846 12.927 1.00 93.62 97 ALA A C 1
ATOM 720 O O . ALA A 1 97 ? 9.176 1.766 12.279 1.00 93.62 97 ALA A O 1
ATOM 721 N N . ALA A 1 98 ? 9.149 -0.400 12.916 1.00 93.31 98 ALA A N 1
ATOM 722 C CA . ALA A 1 98 ? 10.233 -0.863 12.054 1.00 93.31 98 ALA A CA 1
ATOM 723 C C . ALA A 1 98 ? 9.776 -1.030 10.600 1.00 93.31 98 ALA A C 1
ATOM 725 O O . ALA A 1 98 ? 10.548 -0.827 9.670 1.00 93.31 98 ALA A O 1
ATOM 726 N N . LYS A 1 99 ? 8.500 -1.378 10.394 1.00 95.06 99 LYS A N 1
ATOM 727 C CA . LYS A 1 99 ? 7.859 -1.417 9.074 1.00 95.06 99 LYS A CA 1
ATOM 728 C C . LYS A 1 99 ? 6.523 -0.699 9.147 1.00 95.06 99 LYS A C 1
ATOM 730 O O . LYS A 1 99 ? 5.852 -0.713 10.177 1.00 95.06 99 LYS A O 1
ATOM 735 N N . SER A 1 100 ? 6.113 -0.084 8.046 1.00 96.62 100 SER A N 1
ATOM 736 C CA . SER A 1 100 ? 4.838 0.626 7.966 1.00 96.62 100 SER A CA 1
ATOM 737 C C . SER A 1 100 ? 4.250 0.542 6.568 1.00 96.62 100 SER A C 1
ATOM 739 O O . SER A 1 100 ? 4.967 0.504 5.568 1.00 96.62 100 SER A O 1
ATOM 741 N N . MET A 1 101 ? 2.926 0.505 6.516 1.00 96.94 101 MET A N 1
ATOM 742 C CA . MET A 1 101 ? 2.155 0.331 5.299 1.00 96.94 101 MET A CA 1
ATOM 743 C C . MET A 1 101 ? 1.004 1.329 5.263 1.00 96.94 101 MET A C 1
ATOM 745 O O . MET A 1 101 ? 0.338 1.575 6.271 1.00 96.94 101 MET A O 1
ATOM 749 N N . LEU A 1 102 ? 0.745 1.869 4.079 1.00 96.38 102 LEU A N 1
ATOM 750 C CA . LEU A 1 102 ? -0.421 2.685 3.780 1.00 96.38 102 LEU A CA 1
ATOM 751 C C . LEU A 1 102 ? -1.175 2.055 2.616 1.00 96.38 102 LEU A C 1
ATOM 753 O O . LEU A 1 102 ? -0.573 1.749 1.588 1.00 96.38 102 LEU A O 1
ATOM 757 N N . VAL A 1 103 ? -2.493 1.910 2.757 1.00 96.81 103 VAL A N 1
ATOM 758 C CA . VAL A 1 103 ? -3.348 1.418 1.674 1.00 96.81 103 VAL A CA 1
ATOM 759 C C . VAL A 1 103 ? -4.398 2.460 1.304 1.00 96.81 103 VAL A C 1
ATOM 761 O O . VAL A 1 103 ? -5.226 2.862 2.127 1.00 96.81 103 VAL A O 1
ATOM 764 N N . GLU A 1 104 ? -4.373 2.887 0.044 1.00 94.81 104 GLU A N 1
ATOM 765 C CA . GLU A 1 104 ? -5.413 3.699 -0.580 1.00 94.81 104 GLU A CA 1
ATOM 766 C C . GLU A 1 104 ? -6.456 2.783 -1.232 1.00 94.81 104 GLU A C 1
ATOM 768 O O . GLU A 1 104 ? -6.110 1.812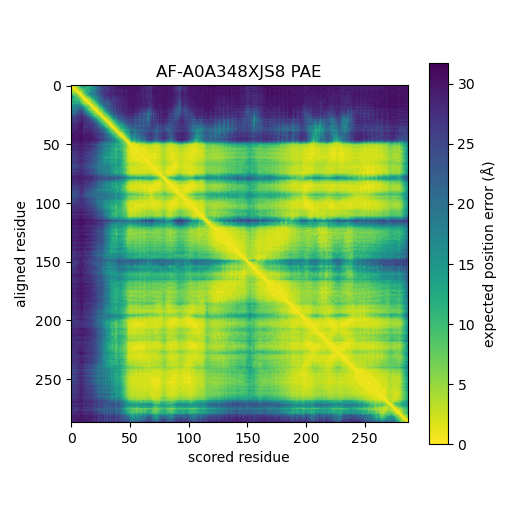 -1.891 1.00 94.81 104 GLU A O 1
ATOM 773 N N . ILE A 1 105 ? -7.745 3.095 -1.071 1.00 94.50 105 ILE A N 1
ATOM 774 C CA . ILE A 1 105 ? -8.851 2.287 -1.604 1.00 94.50 105 ILE A CA 1
ATOM 775 C C . ILE A 1 105 ? -9.642 3.104 -2.619 1.00 94.50 105 ILE A C 1
ATOM 777 O O . ILE A 1 105 ? -10.175 4.176 -2.284 1.00 94.50 105 ILE A O 1
ATOM 781 N N . LYS A 1 106 ? -9.793 2.553 -3.825 1.00 92.38 106 LYS A N 1
ATOM 782 C CA . LYS A 1 106 ? -10.581 3.124 -4.921 1.00 92.38 106 LYS A CA 1
ATOM 783 C C . LYS A 1 106 ? -11.580 2.097 -5.447 1.00 92.38 106 LYS A C 1
ATOM 785 O O . LYS A 1 106 ? -11.288 0.915 -5.520 1.00 92.38 106 LYS A O 1
ATOM 790 N N . THR A 1 107 ? -12.789 2.548 -5.769 1.00 90.62 107 THR A N 1
ATOM 791 C CA . THR A 1 107 ? -13.905 1.675 -6.184 1.00 90.62 107 THR A CA 1
ATOM 792 C C . THR A 1 107 ? -13.968 1.437 -7.689 1.00 90.62 107 THR A C 1
ATOM 794 O O . THR A 1 107 ? -14.785 0.645 -8.137 1.00 90.62 107 THR A O 1
ATOM 797 N N . SER A 1 108 ? -13.166 2.154 -8.475 1.00 87.06 108 SER A N 1
ATOM 798 C CA . SER A 1 108 ? -13.120 2.029 -9.931 1.00 87.06 108 SER A CA 1
ATOM 799 C C . SER A 1 108 ? -11.832 2.632 -10.485 1.00 87.06 108 SER A C 1
ATOM 801 O O . SER A 1 108 ? -11.198 3.460 -9.825 1.00 87.06 108 SER A O 1
ATOM 803 N N . ARG A 1 109 ? -11.505 2.275 -11.732 1.00 85.75 109 ARG A N 1
ATOM 804 C CA . ARG A 1 109 ? -10.418 2.881 -12.513 1.00 85.75 109 ARG A CA 1
ATOM 805 C C . ARG A 1 109 ? -10.536 4.406 -12.574 1.00 85.75 109 ARG A C 1
ATOM 807 O O . ARG A 1 109 ? -9.596 5.123 -12.253 1.00 85.75 109 ARG A O 1
ATOM 814 N N . ALA A 1 110 ? -11.732 4.898 -12.898 1.00 82.75 110 ALA A N 1
ATOM 815 C CA . ALA A 1 110 ? -12.051 6.324 -12.970 1.00 82.75 110 ALA A CA 1
ATOM 816 C C . ALA A 1 110 ? -11.756 7.077 -11.658 1.00 82.75 110 ALA A C 1
ATOM 818 O O . ALA A 1 110 ? -11.278 8.208 -11.656 1.00 82.75 110 ALA A O 1
ATOM 819 N N . ALA A 1 111 ? -11.981 6.433 -10.508 1.00 83.81 111 ALA A N 1
ATOM 820 C CA . ALA A 1 111 ? -11.717 7.044 -9.209 1.00 83.81 111 ALA A CA 1
ATOM 821 C C . ALA A 1 111 ? -10.215 7.189 -8.889 1.00 83.81 111 ALA A C 1
ATOM 823 O O . ALA A 1 111 ? -9.858 7.947 -7.974 1.00 83.81 111 ALA A O 1
ATOM 824 N N . CYS A 1 112 ? -9.342 6.457 -9.588 1.00 82.06 112 CYS A N 1
ATOM 825 C CA . CYS A 1 112 ? -7.891 6.564 -9.454 1.00 82.06 112 CYS A CA 1
ATOM 826 C C . CYS A 1 112 ? -7.359 7.815 -10.174 1.00 82.06 112 CYS A C 1
ATOM 828 O O . CYS A 1 112 ? -6.564 8.547 -9.583 1.00 82.06 112 CYS A O 1
ATOM 830 N N . TRP A 1 113 ? -7.861 8.121 -11.375 1.00 79.69 113 TRP A N 1
ATOM 831 C CA . TRP A 1 113 ? -7.415 9.258 -12.194 1.00 79.69 113 TRP A CA 1
ATOM 832 C C . TRP A 1 113 ? -8.593 10.165 -12.583 1.00 79.69 113 TRP A C 1
ATOM 834 O O . TRP A 1 113 ? -9.150 10.019 -13.666 1.00 79.69 113 TRP A O 1
ATOM 844 N N . PRO A 1 114 ? -8.985 11.114 -11.713 1.00 64.38 114 PRO A N 1
ATOM 845 C CA . PRO A 1 114 ? -10.149 11.966 -11.960 1.00 64.38 114 PRO A CA 1
ATOM 846 C C . PRO A 1 114 ? -9.984 12.913 -13.166 1.00 64.38 114 PRO A C 1
ATOM 848 O O . PRO A 1 114 ? -10.984 13.270 -13.786 1.00 64.38 114 PRO A O 1
ATOM 851 N N . ASP A 1 115 ? -8.750 13.266 -13.550 1.00 65.69 115 ASP A N 1
ATOM 852 C CA . ASP A 1 115 ? -8.458 14.004 -14.788 1.00 65.69 115 ASP A CA 1
ATOM 853 C C . ASP A 1 115 ? -8.367 13.031 -15.981 1.00 65.69 115 ASP A C 1
ATOM 855 O O . ASP A 1 115 ? -7.291 12.704 -16.499 1.00 65.69 115 ASP A O 1
ATOM 859 N N . HIS A 1 116 ? -9.533 12.540 -16.403 1.00 55.88 116 HIS A N 1
ATOM 860 C CA . HIS A 1 116 ? -9.693 11.503 -17.429 1.00 55.88 116 HIS A CA 1
ATOM 861 C C . HIS A 1 116 ? -9.036 11.838 -18.779 1.00 55.88 116 HIS A C 1
ATOM 863 O O . HIS A 1 116 ? -8.380 10.995 -19.380 1.00 55.88 116 HIS A O 1
ATOM 869 N N . VAL A 1 117 ? -9.128 13.091 -19.236 1.00 55.09 117 VAL A N 1
ATOM 870 C CA . VAL A 1 117 ? -8.728 13.465 -20.608 1.00 55.09 117 VAL A CA 1
ATOM 871 C C . VAL A 1 117 ? -7.217 13.343 -20.851 1.00 55.09 117 VAL A C 1
ATOM 873 O O . VAL A 1 117 ? -6.788 12.996 -21.948 1.00 55.09 117 VAL A O 1
ATOM 876 N N . ARG A 1 118 ? -6.382 13.624 -19.842 1.00 63.91 118 ARG A N 1
ATOM 877 C CA . ARG A 1 118 ? -4.917 13.498 -19.974 1.00 63.91 118 ARG A CA 1
ATOM 878 C C . ARG A 1 118 ? -4.441 12.071 -19.720 1.00 63.91 118 ARG A C 1
ATOM 880 O O . ARG A 1 118 ? -3.496 11.624 -20.358 1.00 63.91 118 ARG A O 1
ATOM 887 N N . SER A 1 119 ? -5.091 11.362 -18.802 1.00 69.25 119 SER A N 1
ATOM 888 C CA . SER A 1 119 ? -4.688 10.012 -18.404 1.00 69.25 119 SER A CA 1
ATOM 889 C C . SER A 1 119 ? -5.049 8.948 -19.447 1.00 69.25 119 SER A C 1
ATOM 891 O O . SER A 1 119 ? -4.285 8.003 -19.616 1.00 69.25 119 SER A O 1
ATOM 893 N N . GLU A 1 120 ? -6.134 9.111 -20.210 1.00 74.31 120 GLU A N 1
ATOM 894 C CA . GLU A 1 120 ? -6.540 8.133 -21.234 1.00 74.31 120 GLU A CA 1
ATOM 895 C C . GLU A 1 120 ? -5.513 7.941 -22.357 1.00 74.31 120 GLU A C 1
ATOM 897 O O . GLU A 1 120 ? -5.322 6.814 -22.805 1.00 74.31 120 GLU A O 1
ATOM 902 N N . ASN A 1 121 ? -4.799 8.999 -22.751 1.00 79.62 121 ASN A N 1
ATOM 903 C CA . ASN A 1 121 ? -3.764 8.913 -23.787 1.00 79.62 121 ASN A CA 1
ATOM 904 C C . ASN A 1 121 ? -2.392 8.504 -23.228 1.00 79.62 121 ASN A C 1
ATOM 906 O O . ASN A 1 121 ? -1.628 7.828 -23.909 1.00 79.62 121 ASN A O 1
ATOM 910 N N . LEU A 1 122 ? -2.085 8.883 -21.982 1.00 84.31 122 LEU A N 1
ATOM 911 C CA . LEU A 1 122 ? -0.771 8.652 -21.371 1.00 84.31 122 LEU A CA 1
ATOM 912 C C . LEU A 1 122 ? -0.641 7.273 -20.705 1.00 84.31 122 LEU A C 1
ATOM 914 O O . LEU A 1 122 ? 0.464 6.751 -20.591 1.00 84.31 122 LEU A O 1
ATOM 918 N N . LEU A 1 123 ? -1.741 6.661 -20.252 1.00 85.25 123 LEU A N 1
ATOM 919 C CA . LEU A 1 123 ? -1.702 5.337 -19.617 1.00 85.25 123 LEU A CA 1
ATOM 920 C C . LEU A 1 123 ? -1.316 4.210 -20.598 1.00 85.25 123 LEU A C 1
ATOM 922 O O . LEU A 1 123 ? -0.488 3.378 -20.222 1.00 85.25 123 LEU A O 1
ATOM 926 N N . PRO A 1 124 ? -1.826 4.160 -21.847 1.00 87.69 124 PRO A N 1
ATOM 927 C CA . PRO A 1 124 ? -1.340 3.212 -22.852 1.00 87.69 124 PRO A CA 1
ATOM 928 C C . PRO A 1 124 ? 0.140 3.411 -23.201 1.00 87.69 124 PRO A C 1
ATOM 930 O O . PRO A 1 124 ? 0.865 2.426 -23.332 1.00 87.69 124 PRO A O 1
ATOM 933 N N . GLU A 1 125 ? 0.597 4.664 -23.298 1.00 88.88 125 GLU A N 1
ATOM 934 C CA . GLU A 1 125 ? 2.010 4.995 -23.523 1.00 88.88 125 GLU A CA 1
ATOM 935 C C . GLU A 1 125 ? 2.880 4.489 -22.365 1.00 88.88 125 GLU A C 1
ATOM 937 O O . GLU A 1 125 ? 3.839 3.753 -22.590 1.00 88.88 125 GLU A O 1
ATOM 942 N N . LEU A 1 126 ? 2.488 4.775 -21.116 1.00 88.38 126 LEU A N 1
ATOM 943 C CA . LEU A 1 126 ? 3.178 4.284 -19.921 1.00 88.38 126 LEU A CA 1
ATOM 944 C C . LEU A 1 126 ? 3.287 2.754 -19.913 1.00 88.38 126 LEU A C 1
ATOM 946 O O . LEU A 1 126 ? 4.341 2.210 -19.584 1.00 88.38 126 LEU A O 1
ATOM 950 N N . ARG A 1 127 ? 2.209 2.061 -20.294 1.00 89.00 127 ARG A N 1
ATOM 951 C CA . ARG A 1 127 ? 2.201 0.599 -20.403 1.00 89.00 127 ARG A CA 1
ATOM 952 C C . ARG A 1 127 ? 3.201 0.093 -21.436 1.00 89.00 127 ARG A C 1
ATOM 954 O O . ARG A 1 127 ? 3.903 -0.870 -21.154 1.00 89.00 127 ARG A O 1
ATOM 961 N N . SER A 1 128 ? 3.252 0.716 -22.615 1.00 91.19 128 SER A N 1
ATOM 962 C CA . SER A 1 128 ? 4.221 0.345 -23.652 1.00 91.19 128 SER A CA 1
ATOM 963 C C . SER A 1 128 ? 5.645 0.507 -23.132 1.00 91.19 128 SER A C 1
ATOM 965 O O . SER A 1 128 ? 6.391 -0.464 -23.101 1.00 91.19 128 SER A O 1
ATOM 967 N N . LEU A 1 129 ? 5.971 1.684 -22.586 1.00 92.00 129 LEU A N 1
ATOM 968 C CA . LEU A 1 129 ? 7.309 1.980 -22.071 1.00 92.00 129 LEU A CA 1
ATOM 969 C C . LEU A 1 129 ? 7.736 1.011 -20.955 1.00 92.00 129 LEU A C 1
ATOM 971 O O . LEU A 1 129 ? 8.888 0.585 -20.904 1.00 92.00 129 LEU A O 1
ATOM 975 N N . LYS A 1 130 ? 6.818 0.618 -20.060 1.00 90.38 130 LYS A N 1
ATOM 976 C CA . LYS A 1 130 ? 7.118 -0.367 -19.006 1.00 90.38 130 LYS A CA 1
ATOM 977 C C . LYS A 1 130 ? 7.392 -1.770 -19.550 1.00 90.38 130 LYS A C 1
ATOM 979 O O . LYS A 1 130 ? 8.250 -2.456 -18.995 1.00 90.38 130 LYS A O 1
ATOM 984 N N . ARG A 1 131 ? 6.709 -2.187 -20.617 1.00 90.12 131 ARG A N 1
ATOM 985 C CA . ARG A 1 131 ? 6.962 -3.474 -21.294 1.00 90.12 131 ARG A CA 1
ATOM 986 C C . ARG A 1 131 ? 8.287 -3.460 -22.044 1.00 90.12 131 ARG A C 1
ATOM 988 O O . ARG A 1 131 ? 9.062 -4.409 -21.932 1.00 90.12 131 ARG A O 1
ATOM 995 N N . ASP A 1 132 ? 8.586 -2.355 -22.719 1.00 91.19 132 ASP A N 1
ATOM 996 C CA . ASP A 1 132 ? 9.882 -2.146 -23.366 1.00 91.19 132 ASP A CA 1
ATOM 997 C C . ASP A 1 132 ? 11.003 -2.204 -22.318 1.00 91.19 132 ASP A C 1
ATOM 999 O O . ASP A 1 132 ? 12.024 -2.858 -22.529 1.00 91.19 132 ASP A O 1
ATOM 1003 N N . ARG A 1 133 ? 10.770 -1.635 -21.123 1.00 91.56 133 ARG A N 1
ATOM 1004 C CA . ARG A 1 133 ? 11.722 -1.699 -20.004 1.00 91.56 133 ARG A CA 1
ATOM 1005 C C . ARG A 1 133 ? 11.944 -3.133 -19.548 1.00 91.56 133 ARG A C 1
ATOM 1007 O O . ARG A 1 133 ? 13.085 -3.507 -19.331 1.00 91.56 133 ARG A O 1
ATOM 1014 N N . GLN A 1 134 ? 10.896 -3.942 -19.406 1.00 89.19 134 GLN A N 1
ATOM 1015 C CA . GLN A 1 134 ? 11.046 -5.354 -19.025 1.00 89.19 134 GLN A CA 1
ATOM 1016 C C . GLN A 1 134 ? 11.869 -6.146 -20.046 1.00 89.19 134 GLN A C 1
ATOM 1018 O O . GLN A 1 134 ? 12.726 -6.932 -19.649 1.00 89.19 134 GLN A O 1
ATOM 1023 N N . THR A 1 135 ? 11.647 -5.896 -21.337 1.00 90.25 135 THR A N 1
ATOM 1024 C CA . THR A 1 135 ? 12.414 -6.526 -22.424 1.00 90.25 135 THR A CA 1
ATOM 1025 C C . THR A 1 135 ? 13.886 -6.126 -22.347 1.00 90.25 135 THR A C 1
ATOM 1027 O O . THR A 1 135 ? 14.763 -6.983 -22.315 1.00 90.25 135 THR A O 1
ATOM 1030 N N . LEU A 1 136 ? 14.159 -4.829 -22.197 1.00 91.12 136 LEU A N 1
ATOM 1031 C CA . LEU A 1 136 ? 15.521 -4.309 -22.110 1.00 91.12 136 LEU A CA 1
ATOM 1032 C C . LEU A 1 136 ? 16.251 -4.765 -20.838 1.00 91.12 136 LEU A C 1
ATOM 1034 O O . LEU A 1 136 ? 17.448 -5.033 -20.866 1.00 91.12 136 LEU A O 1
ATOM 1038 N N . LEU A 1 137 ? 15.539 -4.896 -19.715 1.00 90.69 137 LEU A N 1
ATOM 1039 C CA . LEU A 1 137 ? 16.105 -5.445 -18.483 1.00 90.69 137 LEU A CA 1
ATOM 1040 C C . LEU A 1 137 ? 16.549 -6.901 -18.662 1.00 90.69 137 LEU A C 1
ATOM 1042 O O . LEU A 1 137 ? 17.556 -7.281 -18.074 1.00 90.69 137 LEU A O 1
ATOM 1046 N N . ALA A 1 138 ? 15.839 -7.705 -19.461 1.00 87.94 138 ALA A N 1
ATOM 1047 C CA . ALA A 1 138 ? 16.269 -9.068 -19.769 1.00 87.94 138 ALA A CA 1
ATOM 1048 C C . ALA A 1 138 ? 17.598 -9.072 -20.544 1.00 87.94 138 ALA A C 1
ATOM 1050 O O . ALA A 1 138 ? 18.509 -9.803 -20.174 1.00 87.94 138 ALA A O 1
ATOM 1051 N N . GLU A 1 139 ? 17.753 -8.186 -21.530 1.00 89.75 139 GLU A N 1
ATOM 1052 C CA . GLU A 1 139 ? 19.004 -8.031 -22.287 1.00 89.75 139 GLU A CA 1
ATOM 1053 C C . GLU A 1 139 ? 20.166 -7.531 -21.406 1.00 89.75 139 GLU A C 1
ATOM 1055 O O . GLU A 1 139 ? 21.295 -8.009 -21.519 1.00 89.75 139 GLU A O 1
ATOM 1060 N N . ILE A 1 140 ? 19.897 -6.595 -20.487 1.00 90.06 140 ILE A N 1
ATOM 1061 C CA . ILE A 1 140 ? 20.901 -6.063 -19.549 1.00 90.06 140 ILE A CA 1
ATOM 1062 C C . ILE A 1 140 ? 21.402 -7.139 -18.588 1.00 90.06 140 ILE A C 1
ATOM 1064 O O . ILE A 1 140 ? 22.580 -7.130 -18.242 1.00 90.06 140 ILE A O 1
ATOM 1068 N N . ARG A 1 141 ? 20.553 -8.083 -18.166 1.00 89.94 141 ARG A N 1
ATOM 1069 C CA . ARG A 1 141 ? 20.999 -9.193 -17.306 1.00 89.94 141 ARG A CA 1
ATOM 1070 C C . ARG A 1 141 ? 22.082 -10.032 -17.979 1.00 89.94 141 ARG A C 1
ATOM 1072 O O . ARG A 1 141 ? 23.042 -10.423 -17.319 1.00 89.94 141 ARG A O 1
ATOM 1079 N N . ASP A 1 142 ? 21.951 -10.251 -19.284 1.00 87.75 142 ASP A N 1
ATOM 1080 C CA . ASP A 1 142 ? 22.929 -11.007 -20.064 1.00 87.75 142 ASP A CA 1
ATOM 1081 C C . ASP A 1 142 ? 24.201 -10.185 -20.337 1.00 87.75 142 ASP A C 1
ATOM 1083 O O . ASP A 1 142 ? 25.314 -10.710 -20.258 1.00 87.75 142 ASP A O 1
ATOM 1087 N N . ALA A 1 143 ? 24.056 -8.889 -20.633 1.00 89.38 143 ALA A N 1
ATOM 1088 C CA . ALA A 1 143 ? 25.169 -8.012 -21.003 1.00 89.38 143 ALA A CA 1
ATOM 1089 C C . ALA A 1 143 ? 25.975 -7.467 -19.804 1.00 89.38 143 ALA A C 1
ATOM 1091 O O . ALA A 1 143 ? 27.188 -7.271 -19.906 1.00 89.38 143 ALA A O 1
ATOM 1092 N N . GLU A 1 144 ? 25.326 -7.222 -18.664 1.00 90.00 144 GLU A N 1
ATOM 1093 C CA . GLU A 1 144 ? 25.888 -6.555 -17.483 1.00 90.00 144 GLU A CA 1
ATOM 1094 C C . GLU A 1 144 ? 25.710 -7.403 -16.200 1.00 90.00 144 GLU A C 1
ATOM 1096 O O . GLU A 1 144 ? 25.140 -6.942 -15.208 1.00 90.00 144 GLU A O 1
ATOM 1101 N N . PRO A 1 145 ? 26.249 -8.638 -16.134 1.00 86.94 145 PRO A N 1
ATOM 1102 C CA . PRO A 1 145 ? 26.029 -9.553 -15.003 1.00 86.94 145 PRO A CA 1
ATOM 1103 C C . PRO A 1 145 ? 26.592 -9.039 -13.669 1.00 86.94 145 PRO A C 1
ATOM 1105 O O . PRO A 1 145 ? 26.180 -9.480 -12.596 1.00 86.94 145 PRO A O 1
ATOM 1108 N N . HIS A 1 146 ? 27.523 -8.083 -13.718 1.00 86.94 146 HIS A N 1
ATOM 1109 C CA . HIS A 1 146 ? 28.102 -7.430 -12.544 1.00 86.94 146 HIS A CA 1
ATOM 1110 C C . HIS A 1 146 ? 27.079 -6.606 -11.737 1.00 86.94 146 HIS A C 1
ATOM 1112 O O . HIS A 1 146 ? 27.353 -6.252 -10.591 1.00 86.94 146 HIS A O 1
ATOM 1118 N N . LEU A 1 147 ? 25.905 -6.313 -12.309 1.00 88.06 147 LEU A N 1
ATOM 1119 C CA . LEU A 1 147 ? 24.799 -5.644 -11.621 1.00 88.06 147 LEU A CA 1
ATOM 1120 C C . LEU A 1 147 ? 24.046 -6.561 -10.645 1.00 88.06 147 LEU A C 1
ATOM 1122 O O . LEU A 1 147 ? 23.247 -6.073 -9.842 1.00 88.06 147 LEU A O 1
ATOM 1126 N N . ARG A 1 148 ? 24.272 -7.877 -10.695 1.00 86.81 148 ARG A N 1
ATOM 1127 C CA . ARG A 1 148 ? 23.647 -8.839 -9.786 1.00 86.81 148 ARG A CA 1
ATOM 1128 C C . ARG A 1 148 ? 24.174 -8.645 -8.360 1.00 86.81 148 ARG A C 1
ATOM 1130 O O . ARG A 1 148 ? 25.356 -8.834 -8.085 1.00 86.81 148 ARG A O 1
ATOM 1137 N N . CYS A 1 149 ? 23.282 -8.296 -7.437 1.00 81.88 149 CYS A N 1
ATOM 1138 C CA . CYS A 1 149 ? 23.597 -8.068 -6.024 1.00 81.88 149 CYS A CA 1
ATOM 1139 C C . CYS A 1 149 ? 23.568 -9.350 -5.191 1.00 81.88 149 CYS A C 1
ATOM 1141 O O . CYS A 1 149 ? 24.301 -9.470 -4.211 1.00 81.88 149 CYS A O 1
ATOM 1143 N N . SER A 1 150 ? 22.697 -10.294 -5.550 1.00 77.19 150 SER A N 1
ATOM 1144 C CA . SER A 1 150 ? 22.478 -11.504 -4.753 1.00 77.19 150 SER A CA 1
ATOM 1145 C C . SER A 1 150 ? 23.296 -12.698 -5.252 1.00 77.19 150 SER A C 1
ATOM 1147 O O . SER A 1 150 ? 23.457 -12.910 -6.456 1.00 77.19 150 SER A O 1
ATOM 1149 N N . GLN A 1 151 ? 23.722 -13.549 -4.316 1.00 73.00 151 GLN A N 1
ATOM 1150 C CA . GLN A 1 151 ? 24.278 -14.873 -4.621 1.00 73.00 151 GLN A CA 1
ATOM 1151 C C . GLN A 1 151 ? 23.193 -15.953 -4.759 1.00 73.00 151 GLN A C 1
ATOM 1153 O O . GLN A 1 151 ? 23.479 -17.137 -4.589 1.00 73.00 151 GLN A O 1
ATOM 1158 N N . SER A 1 152 ? 21.938 -15.564 -5.029 1.00 78.50 152 SER A N 1
ATOM 1159 C CA . SER A 1 152 ? 20.861 -16.535 -5.238 1.00 78.50 152 SER A CA 1
ATOM 1160 C C . SER A 1 152 ? 21.243 -17.497 -6.360 1.00 78.50 152 SER A C 1
ATOM 1162 O O . SER A 1 152 ? 21.726 -17.062 -7.403 1.00 78.50 152 SER A O 1
ATOM 1164 N N . LEU A 1 153 ? 21.008 -18.793 -6.159 1.00 74.94 153 LEU A N 1
ATOM 1165 C CA . LEU A 1 153 ? 21.225 -19.812 -7.188 1.00 74.94 153 LEU A CA 1
ATOM 1166 C C . LEU A 1 153 ? 20.130 -19.794 -8.263 1.00 74.94 153 LEU A C 1
ATOM 1168 O O . LEU A 1 153 ? 20.364 -20.259 -9.374 1.00 74.94 153 LEU A O 1
ATOM 1172 N N . PHE A 1 154 ? 18.958 -19.240 -7.947 1.00 79.12 154 PHE A N 1
ATOM 1173 C CA . PHE A 1 154 ? 17.824 -19.150 -8.863 1.00 79.12 154 PHE A CA 1
ATOM 1174 C C . PHE A 1 154 ? 17.620 -17.707 -9.320 1.00 79.12 154 PHE A C 1
ATOM 1176 O O . PHE A 1 154 ? 17.628 -16.780 -8.503 1.00 79.12 154 PHE A O 1
ATOM 1183 N N . GLU A 1 155 ? 17.425 -17.531 -10.626 1.00 74.38 155 GLU A N 1
ATOM 1184 C CA . GLU A 1 155 ? 17.293 -16.216 -11.265 1.00 74.38 155 GLU A CA 1
ATOM 1185 C C . GLU A 1 155 ? 16.014 -15.480 -10.844 1.00 74.38 155 GLU A C 1
ATOM 1187 O O . GLU A 1 155 ? 16.013 -14.263 -10.699 1.00 74.38 155 GLU A O 1
ATOM 1192 N N . GLU A 1 156 ? 14.944 -16.216 -10.551 1.00 73.31 156 GLU A N 1
ATOM 1193 C CA . GLU A 1 156 ? 13.674 -15.667 -10.054 1.00 73.31 156 GLU A CA 1
ATOM 1194 C C . GLU A 1 156 ? 13.789 -14.976 -8.685 1.00 73.31 156 GLU A C 1
ATOM 1196 O O . GLU A 1 156 ? 12.986 -14.102 -8.370 1.00 73.31 156 GLU A O 1
ATOM 1201 N N . PHE A 1 157 ? 14.823 -15.307 -7.903 1.00 73.62 157 PHE A N 1
ATOM 1202 C CA . PHE A 1 157 ? 15.137 -14.650 -6.629 1.00 73.62 157 PHE A CA 1
ATOM 1203 C C . PHE A 1 157 ? 16.401 -13.787 -6.712 1.00 73.62 157 PHE A C 1
ATOM 1205 O O . PHE A 1 157 ? 16.925 -13.355 -5.684 1.00 73.62 157 PHE A O 1
ATOM 1212 N N . ALA A 1 158 ? 16.940 -13.571 -7.916 1.00 79.56 158 ALA A N 1
ATOM 1213 C CA . ALA A 1 158 ? 18.134 -12.768 -8.083 1.00 79.56 158 ALA A CA 1
ATOM 1214 C C . ALA A 1 158 ? 17.805 -11.276 -7.947 1.00 79.56 158 ALA A C 1
ATOM 1216 O O . ALA A 1 158 ? 17.017 -10.715 -8.706 1.00 79.56 158 ALA A O 1
ATOM 1217 N N . GLU A 1 159 ? 18.444 -10.606 -6.991 1.00 82.38 159 GLU A N 1
ATOM 1218 C CA . GLU A 1 159 ? 18.394 -9.148 -6.884 1.00 82.38 159 GLU A CA 1
ATOM 1219 C C . GLU A 1 159 ? 19.421 -8.506 -7.821 1.00 82.38 159 GLU A C 1
ATOM 1221 O O . GLU A 1 159 ? 20.595 -8.891 -7.826 1.00 82.38 159 GLU A O 1
ATOM 1226 N N . TRP A 1 160 ? 18.986 -7.496 -8.573 1.00 86.19 160 TRP A N 1
ATOM 1227 C CA . TRP A 1 160 ? 19.784 -6.764 -9.557 1.00 86.19 160 TRP A CA 1
ATOM 1228 C C . TRP A 1 160 ? 19.726 -5.261 -9.280 1.00 86.19 160 TRP A C 1
ATOM 1230 O O . TRP A 1 160 ? 18.652 -4.717 -9.022 1.00 86.19 160 TRP A O 1
ATOM 1240 N N . ASN A 1 161 ? 20.867 -4.578 -9.368 1.00 85.88 161 ASN A N 1
ATOM 1241 C CA . ASN A 1 161 ? 20.954 -3.129 -9.207 1.00 85.88 161 ASN A CA 1
ATOM 1242 C C . ASN A 1 161 ? 21.062 -2.423 -10.563 1.00 85.88 161 ASN A C 1
ATOM 1244 O O . ASN A 1 161 ? 22.145 -2.027 -10.987 1.00 85.88 161 ASN A O 1
ATOM 1248 N N . TYR A 1 162 ? 19.920 -2.229 -11.220 1.00 87.00 162 TYR A N 1
ATOM 1249 C CA . TYR A 1 162 ? 19.852 -1.550 -12.517 1.00 87.00 162 TYR A CA 1
ATOM 1250 C C . TYR A 1 162 ? 20.142 -0.047 -12.456 1.00 87.00 162 TYR A C 1
ATOM 1252 O O . TYR A 1 162 ? 20.375 0.560 -13.495 1.00 87.00 162 TYR A O 1
ATOM 1260 N N . GLU A 1 163 ? 20.166 0.572 -11.269 1.00 83.69 163 GLU A N 1
ATOM 1261 C CA . GLU A 1 163 ? 20.548 1.989 -11.132 1.00 83.69 163 GLU A CA 1
ATOM 1262 C C . GLU A 1 163 ? 22.011 2.233 -11.523 1.00 83.69 163 GLU A C 1
ATOM 1264 O O . GLU A 1 163 ? 22.383 3.356 -11.850 1.00 83.69 163 GLU A O 1
ATOM 1269 N N . LYS A 1 164 ? 22.836 1.181 -11.497 1.00 86.69 164 LYS A N 1
ATOM 1270 C CA . LYS A 1 164 ? 24.245 1.222 -11.901 1.00 86.69 164 LYS A CA 1
ATOM 1271 C C . LYS A 1 164 ? 24.476 0.851 -13.367 1.00 86.69 164 LYS A C 1
ATOM 1273 O O . LYS A 1 164 ? 25.630 0.744 -13.760 1.00 86.69 164 LYS A O 1
ATOM 1278 N N . SER A 1 165 ? 23.420 0.610 -14.145 1.00 89.12 165 SER A N 1
ATOM 1279 C CA . SER A 1 165 ? 23.577 0.246 -15.552 1.00 89.12 165 SER A CA 1
ATOM 1280 C C . SER A 1 165 ? 24.067 1.435 -16.379 1.00 89.12 165 SER A C 1
ATOM 1282 O O . SER A 1 165 ? 23.519 2.541 -16.299 1.00 89.12 165 SER A O 1
ATOM 1284 N N . ASP A 1 166 ? 25.061 1.176 -17.224 1.00 88.06 166 ASP A N 1
ATOM 1285 C CA . ASP A 1 166 ? 25.618 2.152 -18.165 1.00 88.06 166 ASP A CA 1
ATOM 1286 C C . ASP A 1 166 ? 24.878 2.148 -19.517 1.00 88.06 166 ASP A C 1
ATOM 1288 O O . ASP A 1 166 ? 25.230 2.903 -20.426 1.00 88.06 166 ASP A O 1
ATOM 1292 N N . ASN A 1 167 ? 23.833 1.324 -19.670 1.00 91.25 167 ASN A N 1
ATOM 1293 C CA . ASN A 1 167 ? 23.073 1.221 -20.910 1.00 91.25 167 ASN A CA 1
ATOM 1294 C C . ASN A 1 167 ? 22.283 2.524 -21.198 1.00 91.25 167 ASN A C 1
ATOM 1296 O O . ASN A 1 167 ? 21.308 2.833 -20.499 1.00 91.25 167 ASN A O 1
ATOM 1300 N N . PRO A 1 168 ? 22.625 3.277 -22.265 1.00 90.44 168 PRO A N 1
ATOM 1301 C CA . PRO A 1 168 ? 22.000 4.567 -22.547 1.00 90.44 168 PRO A CA 1
ATOM 1302 C C . PRO A 1 168 ? 20.530 4.434 -22.962 1.00 90.44 168 PRO A C 1
ATOM 1304 O O . PRO A 1 168 ? 19.730 5.324 -22.674 1.00 90.44 168 PRO A O 1
ATOM 1307 N N . ALA A 1 169 ? 20.146 3.323 -23.602 1.00 91.12 169 ALA A N 1
ATOM 1308 C CA . ALA A 1 169 ? 18.755 3.069 -23.964 1.00 91.12 169 ALA A CA 1
ATOM 1309 C C . ALA A 1 169 ? 17.893 2.863 -22.711 1.00 91.12 169 ALA A C 1
ATOM 1311 O O . ALA A 1 169 ? 16.773 3.366 -22.645 1.00 91.12 169 ALA A O 1
ATOM 1312 N N . TYR A 1 170 ? 18.434 2.201 -21.684 1.00 91.69 170 TYR A N 1
ATOM 1313 C CA . TYR A 1 170 ? 17.738 2.006 -20.411 1.00 91.69 170 TYR A CA 1
ATOM 1314 C C . TYR A 1 170 ? 17.590 3.306 -19.627 1.00 91.69 170 TYR A C 1
ATOM 1316 O O . TYR A 1 170 ? 16.516 3.578 -19.083 1.00 91.69 170 TYR A O 1
ATOM 1324 N N . GLN A 1 171 ? 18.635 4.132 -19.604 1.00 89.88 171 GLN A N 1
ATOM 1325 C CA . GLN A 1 171 ? 18.585 5.446 -18.964 1.00 89.88 171 GLN A CA 1
ATOM 1326 C C . GLN A 1 171 ? 17.548 6.349 -19.645 1.00 89.88 171 GLN A C 1
ATOM 1328 O O . GLN A 1 171 ? 16.697 6.926 -18.967 1.00 89.88 171 GLN A O 1
ATOM 1333 N N . GLN A 1 172 ? 17.549 6.402 -20.981 1.00 92.50 172 GLN A N 1
ATOM 1334 C CA . GLN A 1 172 ? 16.568 7.168 -21.750 1.00 92.50 172 GLN A CA 1
ATOM 1335 C C . GLN A 1 172 ? 15.136 6.674 -21.498 1.00 92.50 172 GLN A C 1
ATOM 1337 O O . GLN A 1 172 ? 14.246 7.470 -21.201 1.00 92.50 172 GLN A O 1
ATOM 1342 N N . LEU A 1 173 ? 14.919 5.358 -21.542 1.00 92.81 173 LEU A N 1
ATOM 1343 C CA . LEU A 1 173 ? 13.609 4.759 -21.303 1.00 92.81 173 LEU A CA 1
ATOM 1344 C C . LEU A 1 173 ? 13.099 5.017 -19.878 1.00 92.81 173 LEU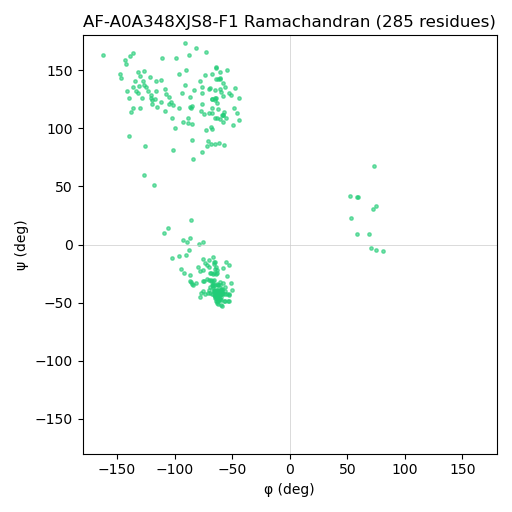 A C 1
ATOM 1346 O O . LEU A 1 173 ? 11.917 5.296 -19.672 1.00 92.81 173 LEU A O 1
ATOM 1350 N N . SER A 1 174 ? 13.991 4.968 -18.889 1.00 89.94 174 SER A N 1
ATOM 1351 C CA . SER A 1 174 ? 13.667 5.291 -17.497 1.00 89.94 174 SER A CA 1
ATOM 1352 C C . SER A 1 174 ? 13.247 6.754 -17.339 1.00 89.94 174 SER A C 1
ATOM 1354 O O . SER A 1 174 ? 12.264 7.044 -16.652 1.00 89.94 174 SER A O 1
ATOM 1356 N N . GLU A 1 175 ? 13.928 7.676 -18.022 1.00 90.44 175 GLU A N 1
ATOM 1357 C CA . GLU A 1 175 ? 13.563 9.094 -18.051 1.00 90.44 175 GLU A CA 1
ATOM 1358 C C . GLU A 1 175 ? 12.215 9.340 -18.744 1.00 90.44 175 GLU A C 1
ATOM 1360 O O . GLU A 1 175 ? 11.402 10.134 -18.258 1.00 90.44 175 GLU A O 1
ATOM 1365 N N . ASP A 1 176 ? 11.925 8.623 -19.830 1.00 91.88 176 ASP A N 1
ATOM 1366 C CA . ASP A 1 176 ? 10.637 8.706 -20.522 1.00 91.88 176 ASP A CA 1
ATOM 1367 C C . ASP A 1 176 ? 9.482 8.199 -19.654 1.00 91.88 176 ASP A C 1
ATOM 1369 O O . ASP A 1 176 ? 8.465 8.890 -19.517 1.00 91.88 176 ASP A O 1
ATOM 1373 N N . ILE A 1 177 ? 9.662 7.064 -18.969 1.00 89.81 177 ILE A N 1
ATOM 1374 C CA . ILE A 1 177 ? 8.700 6.564 -17.976 1.00 89.81 177 ILE A CA 1
ATOM 1375 C C . ILE A 1 177 ? 8.475 7.615 -16.889 1.00 89.81 177 ILE A C 1
ATOM 1377 O O . ILE A 1 177 ? 7.328 7.961 -16.591 1.00 89.81 177 ILE A O 1
ATOM 1381 N N . ARG A 1 178 ? 9.551 8.176 -16.325 1.00 88.31 178 ARG A N 1
ATOM 1382 C CA . ARG A 1 178 ? 9.475 9.201 -15.275 1.00 88.31 178 ARG A CA 1
ATOM 1383 C C . ARG A 1 178 ? 8.711 10.439 -15.748 1.00 88.31 178 ARG A C 1
ATOM 1385 O O . ARG A 1 178 ? 7.885 10.979 -15.004 1.00 88.31 178 ARG A O 1
ATOM 1392 N N . ARG A 1 179 ? 8.944 10.884 -16.985 1.00 90.00 179 ARG A N 1
ATOM 1393 C CA . ARG A 1 179 ? 8.258 12.025 -17.611 1.00 90.00 179 ARG A CA 1
ATOM 1394 C C . ARG A 1 179 ? 6.759 11.767 -17.770 1.00 90.00 179 ARG A C 1
ATOM 1396 O O . ARG A 1 179 ? 5.961 12.599 -17.332 1.00 90.00 179 ARG A O 1
ATOM 1403 N N . VAL A 1 180 ? 6.376 10.621 -18.334 1.00 88.50 180 VAL A N 1
ATOM 1404 C CA . VAL A 1 180 ? 4.965 10.240 -18.526 1.00 88.50 180 VAL A CA 1
ATOM 1405 C C . VAL A 1 180 ? 4.259 10.068 -17.178 1.00 88.50 180 VAL A C 1
ATOM 1407 O O . VAL A 1 180 ? 3.176 10.615 -16.971 1.00 88.50 180 VAL A O 1
ATOM 1410 N N . GLN A 1 181 ? 4.894 9.404 -16.208 1.00 87.06 181 GLN A N 1
ATOM 1411 C CA . GLN A 1 181 ? 4.351 9.274 -14.854 1.00 87.06 181 GLN A CA 1
ATOM 1412 C C . GLN A 1 181 ? 4.163 10.624 -14.175 1.00 87.06 181 GLN A C 1
ATOM 1414 O O . GLN A 1 181 ? 3.115 10.863 -13.579 1.00 87.06 181 GLN A O 1
ATOM 1419 N N . THR A 1 182 ? 5.129 11.533 -14.301 1.00 85.44 182 THR A N 1
ATOM 1420 C CA . THR A 1 182 ? 4.988 12.893 -13.770 1.00 85.44 182 THR A CA 1
ATOM 1421 C C . THR A 1 182 ? 3.788 13.590 -14.412 1.00 85.44 182 THR A C 1
ATOM 1423 O O . THR A 1 182 ? 2.997 14.216 -13.714 1.00 85.44 182 THR A O 1
ATOM 1426 N N . ALA A 1 183 ? 3.581 13.450 -15.722 1.00 85.75 183 ALA A N 1
ATOM 1427 C CA . ALA A 1 183 ? 2.429 14.045 -16.396 1.00 85.75 183 ALA A CA 1
ATOM 1428 C C . ALA A 1 183 ? 1.076 13.481 -15.910 1.00 85.75 183 ALA A C 1
ATOM 1430 O O . ALA A 1 183 ? 0.108 14.237 -15.823 1.00 85.75 183 ALA A O 1
ATOM 1431 N N . ILE A 1 184 ? 1.015 12.191 -15.556 1.00 84.06 184 ILE A N 1
ATOM 1432 C CA . ILE A 1 184 ? -0.195 11.528 -15.036 1.00 84.06 184 ILE A CA 1
ATOM 1433 C C . ILE A 1 184 ? -0.442 11.866 -13.558 1.00 84.06 184 ILE A C 1
ATOM 1435 O O . ILE A 1 184 ? -1.576 12.126 -13.157 1.00 84.06 184 ILE A O 1
ATOM 1439 N N . TYR A 1 185 ? 0.605 11.824 -12.732 1.00 82.31 185 TYR A N 1
ATOM 1440 C CA . TYR A 1 185 ? 0.479 11.801 -11.274 1.00 82.31 185 TYR A CA 1
ATOM 1441 C C . TYR A 1 185 ? 0.763 13.134 -10.589 1.00 82.31 185 TYR A C 1
ATOM 1443 O O . TYR A 1 185 ? 0.438 13.269 -9.404 1.00 82.31 185 TYR A O 1
ATOM 1451 N N . ARG A 1 186 ? 1.313 14.130 -11.288 1.00 82.06 186 ARG A N 1
ATOM 1452 C CA . ARG A 1 186 ? 1.650 15.417 -10.677 1.00 82.06 186 ARG A CA 1
ATOM 1453 C C . ARG A 1 186 ? 0.430 16.090 -10.052 1.00 82.06 186 ARG A C 1
ATOM 1455 O O . ARG A 1 186 ? -0.601 16.284 -10.687 1.00 82.06 186 ARG A O 1
ATOM 1462 N N . GLY A 1 187 ? 0.560 16.473 -8.788 1.00 76.62 187 GLY A N 1
ATOM 1463 C CA . GLY A 1 187 ? -0.491 17.085 -7.980 1.00 76.62 187 GLY A CA 1
ATOM 1464 C C . GLY A 1 187 ? -1.566 16.108 -7.495 1.00 76.62 187 GLY A C 1
ATOM 1465 O O . GLY A 1 187 ? -2.424 16.504 -6.697 1.00 76.62 187 GLY A O 1
ATOM 1466 N N . THR A 1 188 ? -1.526 14.840 -7.916 1.00 81.81 188 THR A N 1
ATOM 1467 C CA . THR A 1 188 ? -2.511 13.837 -7.503 1.00 81.81 188 THR A CA 1
ATOM 1468 C C . THR A 1 188 ? -2.304 13.413 -6.055 1.00 81.81 188 THR A C 1
ATOM 1470 O O . THR A 1 188 ? -1.268 13.630 -5.421 1.00 81.81 188 THR A O 1
ATOM 1473 N N . ARG A 1 189 ? -3.319 12.748 -5.505 1.00 84.06 189 ARG A N 1
ATOM 1474 C CA . ARG A 1 189 ? -3.228 12.155 -4.173 1.00 84.06 189 ARG A CA 1
ATOM 1475 C C . ARG A 1 189 ? -2.119 11.097 -4.082 1.00 84.06 189 ARG A C 1
ATOM 1477 O O . ARG A 1 189 ? -1.481 11.031 -3.040 1.00 84.06 189 ARG A O 1
ATOM 1484 N N . PHE A 1 190 ? -1.871 10.324 -5.141 1.00 85.06 190 PHE A N 1
ATOM 1485 C CA . PHE A 1 190 ? -0.829 9.291 -5.158 1.00 85.06 190 PHE A CA 1
ATOM 1486 C C . PHE A 1 190 ? 0.566 9.889 -4.971 1.00 85.06 190 PHE A C 1
ATOM 1488 O O . PHE A 1 190 ? 1.274 9.498 -4.048 1.00 85.06 190 PHE A O 1
ATOM 1495 N N . GLU A 1 191 ? 0.918 10.906 -5.761 1.00 84.44 191 GLU A N 1
ATOM 1496 C CA . GLU A 1 191 ? 2.208 11.595 -5.630 1.00 84.44 191 GLU A CA 1
ATOM 1497 C C . GLU A 1 191 ? 2.363 12.224 -4.238 1.00 84.44 191 GLU A C 1
ATOM 1499 O O . GLU A 1 191 ? 3.396 12.083 -3.591 1.00 84.44 191 GLU A O 1
ATOM 1504 N N . ARG A 1 192 ? 1.307 12.864 -3.719 1.00 85.00 192 ARG A N 1
ATOM 1505 C CA . ARG A 1 192 ? 1.354 13.521 -2.402 1.00 85.00 192 ARG A CA 1
ATOM 1506 C C . ARG A 1 192 ? 1.478 12.543 -1.236 1.00 85.00 192 ARG A C 1
ATOM 1508 O O . ARG A 1 192 ? 2.047 12.913 -0.212 1.00 85.00 192 ARG A O 1
ATOM 1515 N N . LEU A 1 193 ? 0.920 11.339 -1.361 1.00 87.19 193 LEU A N 1
ATOM 1516 C CA . LEU A 1 193 ? 1.090 10.275 -0.372 1.00 87.19 193 LEU A CA 1
ATOM 1517 C C . LEU A 1 193 ? 2.497 9.675 -0.456 1.00 87.19 193 LEU A C 1
ATOM 1519 O O . LEU A 1 193 ? 3.126 9.504 0.586 1.00 87.19 193 LEU A O 1
ATOM 1523 N N . ALA A 1 194 ? 3.012 9.445 -1.668 1.00 85.06 194 ALA A N 1
ATOM 1524 C CA . ALA A 1 194 ? 4.369 8.946 -1.883 1.00 85.06 194 ALA A CA 1
ATOM 1525 C C . ALA A 1 194 ? 5.440 9.913 -1.359 1.00 85.06 194 ALA A C 1
ATOM 1527 O O . ALA A 1 194 ? 6.321 9.520 -0.602 1.00 85.06 194 ALA A O 1
ATOM 1528 N N . ALA A 1 195 ? 5.292 11.210 -1.637 1.00 83.62 195 ALA A N 1
ATOM 1529 C CA . ALA A 1 195 ? 6.175 12.253 -1.117 1.00 83.62 195 ALA A CA 1
ATOM 1530 C C . ALA A 1 195 ? 6.084 12.443 0.413 1.00 83.62 195 ALA A C 1
ATOM 1532 O O . ALA A 1 195 ? 6.875 13.180 0.997 1.00 83.62 195 ALA A O 1
ATOM 1533 N N . GLY A 1 196 ? 5.098 11.829 1.075 1.00 80.62 196 GLY A N 1
ATOM 1534 C CA . GLY A 1 196 ? 4.848 12.003 2.502 1.00 80.62 196 GLY A CA 1
ATOM 1535 C C . GLY A 1 196 ? 5.849 11.304 3.425 1.00 80.62 196 GLY A C 1
ATOM 1536 O O . GLY A 1 196 ? 5.851 11.647 4.606 1.00 80.62 196 GLY A O 1
ATOM 1537 N N . THR A 1 197 ? 6.643 10.349 2.915 1.00 85.12 197 THR A N 1
ATOM 1538 C CA . THR A 1 197 ? 7.692 9.593 3.644 1.00 85.12 197 THR A CA 1
ATOM 1539 C C . THR A 1 197 ? 7.232 8.910 4.942 1.00 85.12 197 THR A C 1
ATOM 1541 O O . THR A 1 197 ? 8.028 8.647 5.836 1.00 85.12 197 THR A O 1
ATOM 1544 N N . MET A 1 198 ? 5.931 8.633 5.079 1.00 87.31 198 MET A N 1
ATOM 1545 C CA . MET A 1 198 ? 5.337 8.091 6.314 1.00 87.31 198 MET A CA 1
ATOM 1546 C C . MET A 1 198 ? 5.274 6.564 6.360 1.00 87.31 198 MET A C 1
ATOM 1548 O O . MET A 1 198 ? 5.150 5.975 7.436 1.00 87.31 198 MET A O 1
ATOM 1552 N N . ALA A 1 199 ? 5.270 5.931 5.190 1.00 92.94 199 ALA A N 1
ATOM 1553 C CA . ALA A 1 199 ? 5.043 4.507 5.043 1.00 92.94 199 ALA A CA 1
ATOM 1554 C C . ALA A 1 199 ? 6.105 3.897 4.136 1.00 92.94 199 ALA A C 1
ATOM 1556 O O . ALA A 1 199 ? 6.330 4.392 3.034 1.00 92.94 199 ALA A O 1
ATOM 1557 N N . HIS A 1 200 ? 6.708 2.806 4.599 1.00 94.94 200 HIS A N 1
ATOM 1558 C CA . HIS A 1 200 ? 7.689 2.050 3.828 1.00 94.94 200 HIS A CA 1
ATOM 1559 C C . HIS A 1 200 ? 7.063 1.383 2.604 1.00 94.94 200 HIS A C 1
ATOM 1561 O O . HIS A 1 200 ? 7.711 1.261 1.574 1.00 94.94 200 HIS A O 1
ATOM 1567 N N . LYS A 1 201 ? 5.802 0.950 2.701 1.00 96.19 201 LYS A N 1
ATOM 1568 C CA . LYS A 1 201 ? 5.061 0.354 1.586 1.00 96.19 201 LYS A CA 1
ATOM 1569 C C . LYS A 1 201 ? 3.749 1.092 1.332 1.00 96.19 201 LYS A C 1
ATOM 1571 O O . LYS A 1 201 ? 2.996 1.386 2.264 1.00 96.19 201 LYS A O 1
ATOM 1576 N N . LEU A 1 202 ? 3.461 1.358 0.062 1.00 95.81 202 LEU A N 1
ATOM 1577 C CA . LEU A 1 202 ? 2.254 2.044 -0.399 1.00 95.81 202 LEU A CA 1
ATOM 1578 C C . LEU A 1 202 ? 1.482 1.118 -1.331 1.00 95.81 202 LEU A C 1
ATOM 1580 O O . LEU A 1 202 ? 2.035 0.673 -2.330 1.00 95.81 202 LEU A O 1
ATOM 1584 N N . TYR A 1 203 ? 0.214 0.850 -1.033 1.00 97.00 203 TYR A N 1
ATOM 1585 C CA . TYR A 1 203 ? -0.634 0.001 -1.870 1.00 97.00 203 TYR A CA 1
ATOM 1586 C C . TYR A 1 203 ? -1.880 0.736 -2.347 1.00 97.00 203 TYR A C 1
ATOM 1588 O O . TYR A 1 203 ? -2.493 1.515 -1.611 1.00 97.00 203 TYR A O 1
ATOM 1596 N N . LEU A 1 204 ? -2.288 0.431 -3.574 1.00 96.06 204 LEU A N 1
ATOM 1597 C CA . LEU A 1 204 ? -3.600 0.749 -4.112 1.00 96.06 204 LEU A CA 1
ATOM 1598 C C . LEU A 1 204 ? -4.454 -0.521 -4.101 1.00 96.06 204 LEU A C 1
ATOM 1600 O O . LEU A 1 204 ? -4.094 -1.514 -4.723 1.00 96.06 204 LEU A O 1
ATOM 1604 N N . ALA A 1 205 ? -5.597 -0.473 -3.426 1.00 96.56 205 ALA A N 1
ATOM 1605 C CA . ALA A 1 205 ? -6.596 -1.529 -3.448 1.00 96.56 205 ALA A CA 1
ATOM 1606 C C . ALA A 1 205 ? -7.800 -1.130 -4.303 1.00 96.56 205 ALA A C 1
ATOM 1608 O O . ALA A 1 205 ? -8.418 -0.078 -4.086 1.00 96.56 205 ALA A O 1
ATOM 1609 N N . VAL A 1 206 ? -8.140 -1.993 -5.256 1.00 95.00 206 VAL A N 1
ATOM 1610 C CA . VAL A 1 206 ? -9.235 -1.814 -6.218 1.00 95.00 206 VAL A CA 1
ATOM 1611 C C . VAL A 1 206 ? -9.993 -3.128 -6.422 1.00 95.00 206 VAL A C 1
ATOM 1613 O O . VAL A 1 206 ? -9.464 -4.186 -6.073 1.00 95.00 206 VAL A O 1
ATOM 1616 N N . PRO A 1 207 ? -11.222 -3.098 -6.971 1.00 94.31 207 PRO A N 1
ATOM 1617 C CA . PRO A 1 207 ? -11.850 -4.312 -7.477 1.00 94.31 207 PRO A CA 1
ATOM 1618 C C . PRO A 1 207 ? -10.942 -5.022 -8.485 1.00 94.31 207 PRO A C 1
ATOM 1620 O O . PRO A 1 207 ? -10.167 -4.373 -9.196 1.00 94.31 207 PRO A O 1
ATOM 1623 N N . GLU A 1 208 ? -11.059 -6.342 -8.545 1.00 92.06 208 GLU A N 1
ATOM 1624 C CA . GLU A 1 208 ? -10.369 -7.169 -9.532 1.00 92.06 208 GLU A CA 1
ATOM 1625 C C . GLU A 1 208 ? -10.509 -6.611 -10.958 1.00 92.06 208 GLU A C 1
ATOM 1627 O O . GLU A 1 208 ? -11.581 -6.166 -11.372 1.00 92.06 208 GLU A O 1
ATOM 1632 N N . GLY A 1 209 ? -9.392 -6.576 -11.691 1.00 87.44 209 GLY A N 1
ATOM 1633 C CA . GLY A 1 209 ? -9.347 -6.118 -13.081 1.00 87.44 209 GLY A CA 1
ATOM 1634 C C . GLY A 1 209 ? -9.551 -4.611 -13.294 1.00 87.44 209 GLY A C 1
ATOM 1635 O O . GLY A 1 209 ? -9.428 -4.140 -14.421 1.00 87.44 209 GLY A O 1
ATOM 1636 N N . ALA A 1 210 ? -9.821 -3.816 -12.252 1.00 89.06 210 ALA A N 1
ATOM 1637 C CA . ALA A 1 210 ? -10.114 -2.390 -12.427 1.00 89.06 210 ALA A CA 1
ATOM 1638 C C . ALA A 1 210 ? -8.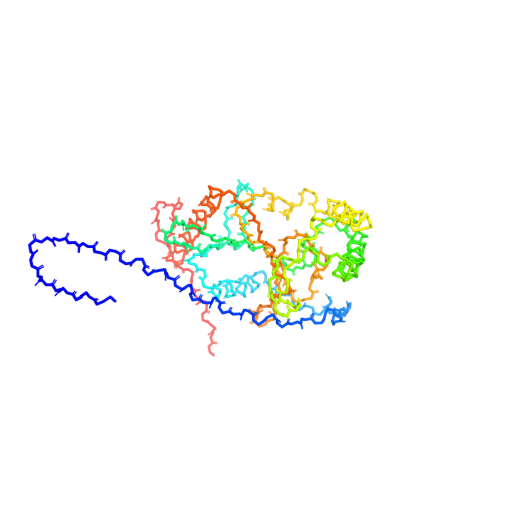887 -1.560 -12.847 1.00 89.06 210 ALA A C 1
ATOM 1640 O O . ALA A 1 210 ? -9.034 -0.535 -13.510 1.00 89.06 210 ALA A O 1
ATOM 1641 N N . VAL A 1 211 ? -7.683 -1.962 -12.438 1.00 88.94 211 VAL A N 1
ATOM 1642 C CA . VAL A 1 211 ? -6.421 -1.283 -12.766 1.00 88.94 211 VAL A CA 1
ATOM 1643 C C . VAL A 1 211 ? -5.402 -2.320 -13.208 1.00 88.94 211 VAL A C 1
ATOM 1645 O O . VAL A 1 211 ? -5.211 -3.322 -12.520 1.00 88.94 211 VAL A O 1
ATOM 1648 N N . HIS A 1 212 ? -4.733 -2.053 -14.329 1.00 88.44 212 HIS A N 1
ATOM 1649 C CA . HIS A 1 212 ? -3.617 -2.861 -14.808 1.00 88.44 212 HIS A CA 1
ATOM 1650 C C . HIS A 1 212 ? -2.331 -2.532 -14.014 1.00 88.44 212 HIS A C 1
ATOM 1652 O O . HIS A 1 212 ? -2.078 -1.351 -13.763 1.00 88.44 212 HIS A O 1
ATOM 1658 N N . PRO A 1 213 ? -1.477 -3.512 -13.656 1.00 88.31 213 PRO A N 1
ATOM 1659 C CA . PRO A 1 213 ? -0.226 -3.270 -12.919 1.00 88.31 213 PRO A CA 1
ATOM 1660 C C . PRO A 1 213 ? 0.684 -2.206 -13.555 1.00 88.31 213 PRO A C 1
ATOM 1662 O O . PRO A 1 213 ? 1.161 -1.302 -12.877 1.00 88.31 213 PRO A O 1
ATOM 1665 N N . ASP A 1 214 ? 0.849 -2.251 -14.877 1.00 85.38 214 ASP A N 1
ATOM 1666 C CA . ASP A 1 214 ? 1.644 -1.264 -15.627 1.00 85.38 214 ASP A CA 1
ATOM 1667 C C . ASP A 1 214 ? 1.065 0.169 -15.618 1.00 85.38 214 ASP A C 1
ATOM 1669 O O . ASP A 1 214 ? 1.779 1.126 -15.909 1.00 85.38 214 ASP A O 1
ATOM 1673 N N . GLU A 1 215 ? -0.210 0.358 -15.268 1.00 85.81 215 GLU A N 1
ATOM 1674 C CA . GLU A 1 215 ? -0.807 1.697 -15.130 1.00 85.81 215 GLU A CA 1
ATOM 1675 C C . GLU A 1 215 ? -0.447 2.351 -13.790 1.00 85.81 215 GLU A C 1
ATOM 1677 O O . GLU A 1 215 ? -0.526 3.573 -13.653 1.00 85.81 215 GLU A O 1
ATOM 1682 N N . LEU A 1 216 ? -0.030 1.555 -12.803 1.00 87.25 216 LEU A N 1
ATOM 1683 C CA . LEU A 1 216 ? 0.294 2.013 -11.460 1.00 87.25 216 LEU A CA 1
ATOM 1684 C C . LEU A 1 216 ? 1.554 2.894 -11.446 1.00 87.25 216 LEU A C 1
ATOM 1686 O O . LEU A 1 216 ? 2.491 2.689 -12.223 1.00 87.25 216 LEU A O 1
ATOM 1690 N N . ALA A 1 217 ? 1.582 3.878 -10.546 1.00 85.44 217 ALA A N 1
ATOM 1691 C CA . ALA A 1 217 ? 2.776 4.673 -10.276 1.00 85.44 217 ALA A CA 1
ATOM 1692 C C . ALA A 1 217 ? 3.927 3.783 -9.778 1.00 85.44 217 ALA A C 1
ATOM 1694 O O . ALA A 1 217 ? 3.699 2.844 -9.014 1.00 85.44 217 ALA A O 1
ATOM 1695 N N . ASP A 1 218 ? 5.161 4.092 -10.180 1.00 84.38 218 ASP A N 1
ATOM 1696 C CA . ASP A 1 218 ? 6.330 3.340 -9.716 1.00 84.38 218 ASP A CA 1
ATOM 1697 C C . ASP A 1 218 ? 6.461 3.430 -8.183 1.00 84.38 218 ASP A C 1
ATOM 1699 O O . ASP A 1 218 ? 6.142 4.444 -7.556 1.00 84.38 218 ASP A O 1
ATOM 1703 N N . GLY A 1 219 ? 6.872 2.320 -7.568 1.00 87.12 219 GLY A N 1
ATOM 1704 C CA . GLY A 1 219 ? 7.005 2.189 -6.117 1.00 87.12 219 GLY A CA 1
ATOM 1705 C C . GLY A 1 219 ? 5.712 1.891 -5.349 1.00 87.12 219 GLY A C 1
ATOM 1706 O O . GLY A 1 219 ? 5.781 1.652 -4.142 1.00 87.12 219 GLY A O 1
ATOM 1707 N N . TRP A 1 220 ? 4.549 1.888 -6.004 1.00 93.75 220 TRP A N 1
ATOM 1708 C CA . TRP A 1 220 ? 3.293 1.425 -5.407 1.00 93.75 220 TRP A CA 1
ATOM 1709 C C . TRP A 1 220 ? 3.081 -0.070 -5.661 1.00 93.75 220 TRP A C 1
ATOM 1711 O O . TRP A 1 220 ? 3.491 -0.595 -6.691 1.00 93.75 220 TRP A O 1
ATOM 1721 N N . GLY A 1 221 ? 2.391 -0.736 -4.739 1.00 95.75 221 GLY A N 1
ATOM 1722 C CA . GLY A 1 221 ? 1.848 -2.080 -4.928 1.00 95.75 221 GLY A CA 1
ATOM 1723 C C . GLY A 1 221 ? 0.365 -2.055 -5.303 1.00 95.75 221 GLY A C 1
ATOM 1724 O O . GLY A 1 221 ? -0.342 -1.073 -5.046 1.00 95.75 221 GLY A O 1
ATOM 1725 N N . LEU A 1 222 ? -0.122 -3.149 -5.886 1.00 96.56 222 LEU A N 1
ATOM 1726 C CA . LEU A 1 222 ? -1.506 -3.314 -6.328 1.00 96.56 222 LEU A CA 1
ATOM 1727 C C . LEU A 1 222 ? -2.163 -4.500 -5.627 1.00 96.56 222 LEU A C 1
ATOM 1729 O O . LEU A 1 222 ? -1.680 -5.629 -5.708 1.00 96.56 222 LEU A O 1
ATOM 1733 N N . LEU A 1 223 ? -3.303 -4.235 -4.996 1.00 97.12 223 LEU A N 1
ATOM 1734 C CA . LEU A 1 223 ? -4.166 -5.242 -4.396 1.00 97.12 223 LEU A CA 1
ATOM 1735 C C . LEU A 1 223 ? -5.475 -5.314 -5.186 1.00 97.12 223 LEU A C 1
ATOM 1737 O O . LEU A 1 223 ? -6.193 -4.315 -5.304 1.00 97.12 223 LEU A O 1
ATOM 1741 N N . TRP A 1 224 ? -5.801 -6.497 -5.692 1.00 95.75 224 TRP A N 1
ATOM 1742 C CA . TRP A 1 224 ? -7.128 -6.789 -6.222 1.00 95.75 224 TRP A CA 1
ATOM 1743 C C . TRP A 1 224 ? -7.983 -7.410 -5.137 1.00 95.75 224 TRP A C 1
ATOM 1745 O O . TRP A 1 224 ? -7.566 -8.346 -4.461 1.00 95.75 224 TRP A O 1
ATOM 1755 N N . VAL A 1 225 ? -9.180 -6.863 -4.968 1.00 95.12 225 VAL A N 1
ATOM 1756 C CA . VAL A 1 225 ? -10.186 -7.408 -4.065 1.00 95.12 225 VAL A CA 1
ATOM 1757 C C . VAL A 1 225 ? -11.250 -8.104 -4.900 1.00 95.12 225 VAL A C 1
ATOM 1759 O O . VAL A 1 225 ? -11.894 -7.471 -5.743 1.00 95.12 225 VAL A O 1
ATOM 1762 N N . HIS A 1 226 ? -11.430 -9.392 -4.639 1.00 93.31 226 HIS A N 1
ATOM 1763 C CA . HIS A 1 226 ? -12.416 -10.239 -5.296 1.00 93.31 226 HIS A CA 1
ATOM 1764 C C . HIS A 1 226 ? -13.806 -10.064 -4.668 1.00 93.31 226 HIS A C 1
ATOM 1766 O O . HIS A 1 226 ? -13.976 -9.454 -3.604 1.00 93.31 226 HIS A O 1
ATOM 1772 N N . GLU A 1 227 ? -14.838 -10.603 -5.320 1.00 89.50 227 GLU A N 1
ATOM 1773 C CA . GLU A 1 227 ? -16.227 -10.466 -4.863 1.00 89.50 227 GLU A CA 1
ATOM 1774 C C . GLU A 1 227 ? -16.490 -11.057 -3.469 1.00 89.50 227 GLU A C 1
ATOM 1776 O O . GLU A 1 227 ? -17.311 -10.535 -2.700 1.00 89.50 227 GLU A O 1
ATOM 1781 N N . ASP A 1 228 ? -15.760 -12.118 -3.133 1.00 90.31 228 ASP A N 1
ATOM 1782 C CA . ASP A 1 228 ? -15.778 -12.802 -1.841 1.00 90.31 228 ASP A CA 1
ATOM 1783 C C . ASP A 1 228 ? -14.974 -12.067 -0.748 1.00 90.31 228 ASP A C 1
ATOM 1785 O O . ASP A 1 228 ? -14.972 -12.503 0.403 1.00 90.31 228 ASP A O 1
ATOM 1789 N N . GLN A 1 229 ? -14.377 -10.910 -1.074 1.00 91.69 229 GLN A N 1
ATOM 1790 C CA . GLN A 1 229 ? -13.473 -10.106 -0.239 1.00 91.69 229 GLN A CA 1
ATOM 1791 C C . GLN A 1 229 ? -12.104 -10.743 0.020 1.00 91.69 229 GLN A C 1
ATOM 1793 O O . GLN A 1 229 ? -11.336 -10.199 0.820 1.00 91.69 229 GLN A O 1
ATOM 1798 N N . SER A 1 230 ? -11.767 -11.840 -0.661 1.00 94.19 230 SER A N 1
ATOM 1799 C CA . SER A 1 230 ? -10.377 -12.276 -0.741 1.00 94.19 230 SER A CA 1
ATOM 1800 C C . SER A 1 230 ? -9.549 -11.220 -1.483 1.00 94.19 230 SER A C 1
ATOM 1802 O O . SER A 1 230 ? -10.071 -10.418 -2.267 1.00 94.19 230 SER A O 1
ATOM 1804 N N . VAL A 1 231 ? -8.257 -11.157 -1.167 1.00 96.12 231 VAL A N 1
ATOM 1805 C CA . VAL A 1 231 ? -7.350 -10.139 -1.703 1.00 96.12 231 VAL A CA 1
ATOM 1806 C C . VAL A 1 231 ? -6.125 -10.812 -2.287 1.00 96.12 231 VAL A C 1
ATOM 1808 O O . VAL A 1 231 ? -5.423 -11.534 -1.579 1.00 96.12 231 VAL A O 1
ATOM 1811 N N . THR A 1 232 ? -5.842 -10.495 -3.545 1.00 95.81 232 THR A N 1
ATOM 1812 C CA . THR A 1 232 ? -4.644 -10.940 -4.255 1.00 95.81 232 THR A CA 1
ATOM 1813 C C . THR A 1 232 ? -3.681 -9.768 -4.418 1.00 95.81 232 THR A C 1
ATOM 1815 O O . THR A 1 232 ? -4.067 -8.681 -4.858 1.00 95.81 232 THR A O 1
ATOM 1818 N N . CYS A 1 233 ? -2.416 -9.976 -4.047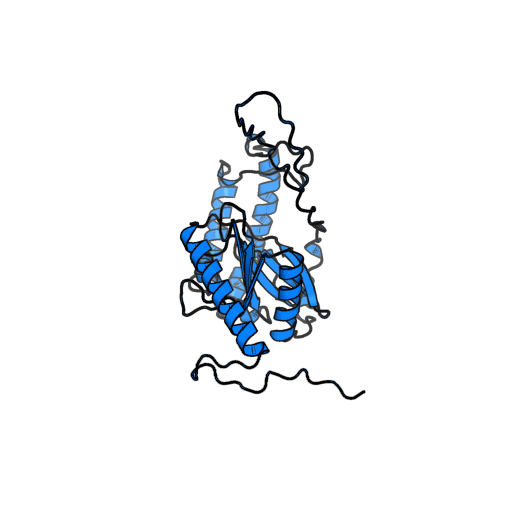 1.00 95.81 233 CYS A N 1
ATOM 1819 C CA . CYS A 1 233 ? -1.345 -9.012 -4.287 1.00 95.81 233 CYS A CA 1
ATOM 1820 C C . CYS A 1 233 ? -0.798 -9.228 -5.699 1.00 95.81 233 CYS A C 1
ATOM 1822 O O . CYS A 1 233 ? -0.085 -10.195 -5.941 1.00 95.81 233 CYS A O 1
ATOM 1824 N N . VAL A 1 234 ? -1.168 -8.347 -6.627 1.00 94.12 234 VAL A N 1
ATOM 1825 C CA . VAL A 1 234 ? -0.808 -8.472 -8.050 1.00 94.12 234 VAL A CA 1
ATOM 1826 C C . VAL A 1 234 ? 0.571 -7.884 -8.324 1.00 94.12 234 VAL A C 1
ATOM 1828 O O . VAL A 1 234 ? 1.310 -8.369 -9.172 1.00 94.12 234 VAL A O 1
ATOM 1831 N N . ALA A 1 235 ? 0.920 -6.824 -7.598 1.00 91.94 235 ALA A N 1
ATOM 1832 C CA . ALA A 1 235 ? 2.239 -6.216 -7.635 1.00 91.94 235 ALA A CA 1
ATOM 1833 C C . ALA A 1 235 ? 2.637 -5.842 -6.210 1.00 91.94 235 ALA A C 1
ATOM 1835 O O . ALA A 1 235 ? 1.883 -5.140 -5.526 1.00 91.94 235 ALA A O 1
ATOM 1836 N N . ASP A 1 236 ? 3.804 -6.301 -5.756 1.00 93.00 236 ASP A N 1
ATOM 1837 C CA . ASP A 1 236 ? 4.303 -5.898 -4.446 1.00 93.00 236 ASP A CA 1
ATOM 1838 C C . ASP A 1 236 ? 4.808 -4.450 -4.480 1.00 93.00 236 ASP A C 1
ATOM 1840 O O . ASP A 1 236 ? 5.346 -3.974 -5.480 1.00 93.00 236 ASP A O 1
ATOM 1844 N N . ALA A 1 237 ? 4.621 -3.740 -3.372 1.00 93.50 237 ALA A N 1
ATOM 1845 C CA . ALA A 1 237 ? 5.112 -2.380 -3.232 1.00 93.50 237 ALA A CA 1
ATOM 1846 C C . ALA A 1 237 ? 6.622 -2.385 -2.980 1.00 93.50 237 ALA A C 1
ATOM 1848 O O . ALA A 1 237 ? 7.112 -3.111 -2.107 1.00 93.50 237 ALA A O 1
ATOM 1849 N N . THR A 1 238 ? 7.345 -1.507 -3.674 1.00 91.19 238 THR A N 1
ATOM 1850 C CA . THR A 1 238 ? 8.755 -1.244 -3.375 1.00 91.19 238 THR A CA 1
ATOM 1851 C C . THR A 1 238 ? 8.892 -0.683 -1.963 1.00 91.19 238 THR A C 1
ATOM 1853 O O . THR A 1 238 ? 8.059 0.098 -1.497 1.00 91.19 238 THR A O 1
ATOM 1856 N N . HIS A 1 239 ? 9.957 -1.086 -1.274 1.00 88.00 239 HIS A N 1
ATOM 1857 C CA . HIS A 1 239 ? 10.275 -0.562 0.042 1.00 88.00 239 HIS A CA 1
ATOM 1858 C C . HIS A 1 239 ? 10.897 0.838 -0.067 1.00 88.00 239 HIS A C 1
ATOM 1860 O O . HIS A 1 239 ? 12.005 0.998 -0.575 1.00 88.00 239 HIS A O 1
ATOM 1866 N N . HIS A 1 240 ? 10.204 1.848 0.454 1.00 88.00 240 HIS A N 1
ATOM 1867 C CA . HIS A 1 240 ? 10.673 3.230 0.515 1.00 88.00 240 HIS A CA 1
ATOM 1868 C C . HIS A 1 240 ? 11.504 3.466 1.772 1.00 88.00 240 HIS A C 1
ATOM 1870 O O . HIS A 1 240 ? 11.037 3.238 2.890 1.00 88.00 240 HIS A O 1
ATOM 1876 N N . THR A 1 241 ? 12.713 3.999 1.609 1.00 88.69 241 THR A N 1
ATOM 1877 C CA . THR A 1 241 ? 13.518 4.475 2.739 1.00 88.69 241 THR A CA 1
ATOM 1878 C C . THR A 1 241 ? 12.878 5.731 3.322 1.00 88.69 241 THR A C 1
ATOM 1880 O O . THR A 1 241 ? 12.832 6.779 2.678 1.00 88.69 241 THR A O 1
ATOM 1883 N N . CYS A 1 242 ? 12.374 5.625 4.549 1.00 90.38 242 CYS A N 1
ATOM 1884 C CA . CYS A 1 242 ? 11.656 6.697 5.229 1.00 90.38 242 CYS A CA 1
ATOM 1885 C C . CYS A 1 242 ? 12.422 7.151 6.483 1.00 90.38 242 CYS A C 1
ATOM 1887 O O . CYS A 1 242 ? 12.949 6.306 7.207 1.00 90.38 242 CYS A O 1
ATOM 1889 N N . PRO A 1 243 ? 12.472 8.460 6.800 1.00 93.06 243 PRO A N 1
ATOM 1890 C CA . PRO A 1 243 ? 13.007 8.919 8.077 1.00 93.06 243 PRO A CA 1
ATOM 1891 C C . PRO A 1 243 ? 12.205 8.335 9.246 1.00 93.06 243 PRO A C 1
ATOM 1893 O O . PRO A 1 243 ? 10.976 8.441 9.277 1.00 93.06 243 PRO A O 1
ATOM 1896 N N . GLN A 1 244 ? 12.894 7.775 10.244 1.00 92.56 244 GLN A N 1
ATOM 1897 C CA . GLN A 1 244 ? 12.241 7.080 11.360 1.00 92.56 244 GLN A CA 1
ATOM 1898 C C . GLN A 1 244 ? 11.253 7.974 12.129 1.00 92.56 244 GLN A C 1
ATOM 1900 O O . GLN A 1 244 ? 10.212 7.502 12.581 1.00 92.56 244 GLN A O 1
ATOM 1905 N N . ASP A 1 245 ? 11.529 9.275 12.237 1.00 93.31 245 ASP A N 1
ATOM 1906 C CA . ASP A 1 245 ? 10.626 10.237 12.878 1.00 93.31 245 ASP A CA 1
ATOM 1907 C C . ASP A 1 245 ? 9.271 10.343 12.169 1.00 93.31 245 ASP A C 1
ATOM 1909 O O . ASP A 1 245 ? 8.231 10.431 12.827 1.00 93.31 245 ASP A O 1
ATOM 1913 N N . ASP A 1 246 ? 9.258 10.324 10.835 1.00 92.50 246 ASP A N 1
ATOM 1914 C CA . ASP A 1 246 ? 8.021 10.399 10.056 1.00 92.50 246 ASP A CA 1
ATOM 1915 C C . ASP A 1 246 ? 7.212 9.107 10.188 1.00 92.50 246 ASP A C 1
ATOM 1917 O O . ASP A 1 246 ? 5.991 9.155 10.378 1.00 92.50 246 ASP A O 1
ATOM 1921 N N . VAL A 1 247 ? 7.896 7.961 10.193 1.00 94.44 247 VAL A N 1
ATOM 1922 C CA . VAL A 1 247 ? 7.283 6.650 10.433 1.00 94.44 247 VAL A CA 1
ATOM 1923 C C . VAL A 1 247 ? 6.700 6.564 11.847 1.00 94.44 247 VAL A C 1
ATOM 1925 O O . VAL A 1 247 ? 5.554 6.148 12.024 1.00 94.44 247 VAL A O 1
ATOM 1928 N N . ASN A 1 248 ? 7.426 7.033 12.863 1.00 94.94 248 ASN A N 1
ATOM 1929 C CA . ASN A 1 248 ? 6.949 7.059 14.247 1.00 94.94 248 ASN A CA 1
ATOM 1930 C C . ASN A 1 248 ? 5.720 7.970 14.405 1.00 94.94 248 ASN A C 1
ATOM 1932 O O . ASN A 1 248 ? 4.752 7.605 15.078 1.00 94.94 248 ASN A O 1
ATOM 1936 N N . ARG A 1 249 ? 5.702 9.140 13.751 1.00 94.12 249 ARG A N 1
ATOM 1937 C CA . ARG A 1 249 ? 4.514 10.015 13.721 1.00 94.12 249 ARG A CA 1
ATOM 1938 C C . ARG A 1 249 ? 3.323 9.317 13.069 1.00 94.12 249 ARG A C 1
ATOM 1940 O O . ARG A 1 249 ? 2.200 9.461 13.556 1.00 94.12 249 ARG A O 1
ATOM 1947 N N . PHE A 1 250 ? 3.555 8.560 11.998 1.00 95.00 250 PHE A N 1
ATOM 1948 C CA . PHE A 1 250 ? 2.510 7.769 11.356 1.00 95.00 250 PHE A CA 1
ATOM 1949 C C . PHE A 1 250 ? 1.976 6.671 12.280 1.00 95.00 250 PHE A C 1
ATOM 1951 O O . PHE A 1 250 ? 0.763 6.548 12.426 1.00 95.00 250 PHE A O 1
ATOM 1958 N N . ALA A 1 251 ? 2.850 5.954 12.990 1.00 96.06 251 ALA A N 1
ATOM 1959 C CA . ALA A 1 251 ? 2.464 4.950 13.983 1.00 96.06 251 ALA A CA 1
ATOM 1960 C C . ALA A 1 251 ? 1.583 5.541 15.099 1.00 96.06 251 ALA A C 1
ATOM 1962 O O . ALA A 1 251 ? 0.546 4.979 15.453 1.00 96.06 251 ALA A O 1
ATOM 1963 N N . VAL A 1 252 ? 1.920 6.738 15.593 1.00 95.50 252 VAL A N 1
ATOM 1964 C CA . VAL A 1 252 ? 1.078 7.468 16.556 1.00 95.50 252 VAL A CA 1
ATOM 1965 C C . VAL A 1 252 ? -0.275 7.854 15.944 1.00 95.50 252 VAL A C 1
ATOM 1967 O O . VAL A 1 252 ? -1.303 7.767 16.619 1.00 95.50 252 VAL A O 1
ATOM 1970 N N . ALA A 1 253 ? -0.316 8.272 14.675 1.00 95.56 253 ALA A N 1
ATOM 1971 C CA . ALA A 1 253 ? -1.571 8.566 13.981 1.00 95.56 253 ALA A CA 1
ATOM 1972 C C . ALA A 1 253 ? -2.445 7.308 13.813 1.00 95.56 253 ALA A C 1
ATOM 1974 O O . ALA A 1 253 ? -3.658 7.377 14.034 1.00 95.56 253 ALA A O 1
ATOM 1975 N N . ILE A 1 254 ? -1.832 6.160 13.502 1.00 97.00 254 ILE A N 1
ATOM 1976 C CA . ILE A 1 254 ? -2.485 4.846 13.451 1.00 97.00 254 ILE A CA 1
ATOM 1977 C C . ILE A 1 254 ? -3.100 4.529 14.816 1.00 97.00 254 ILE A C 1
ATOM 1979 O O . ILE A 1 254 ? -4.311 4.319 14.896 1.00 97.00 254 ILE A O 1
ATOM 1983 N N . ALA A 1 255 ? -2.323 4.608 15.898 1.00 96.25 255 ALA A N 1
ATOM 1984 C CA . ALA A 1 255 ? -2.805 4.338 17.253 1.00 96.25 255 ALA A CA 1
ATOM 1985 C C . ALA A 1 255 ? -3.975 5.253 17.664 1.00 96.25 255 ALA A C 1
ATOM 1987 O O . ALA A 1 255 ? -4.973 4.786 18.214 1.00 96.25 255 ALA A O 1
ATOM 1988 N N . LYS A 1 256 ? -3.910 6.553 17.337 1.00 95.12 256 LYS A N 1
ATOM 1989 C CA . LYS A 1 256 ? -5.014 7.501 17.581 1.00 95.12 256 LYS A CA 1
ATOM 1990 C C . LYS A 1 256 ? -6.287 7.112 16.827 1.00 95.12 256 LYS A C 1
ATOM 1992 O O . LYS A 1 256 ? -7.377 7.184 17.391 1.00 95.12 256 LYS A O 1
ATOM 1997 N N . SER A 1 257 ? -6.160 6.685 15.572 1.00 95.69 257 SER A N 1
ATOM 1998 C CA . SER A 1 257 ? -7.309 6.238 14.778 1.00 95.69 257 SER A CA 1
ATOM 1999 C C . SER A 1 257 ? -7.903 4.917 15.286 1.00 95.69 257 SER A C 1
ATOM 2001 O O . SER A 1 257 ? -9.124 4.764 15.330 1.00 95.69 257 SER A O 1
ATOM 2003 N N . ALA A 1 258 ? -7.056 3.995 15.755 1.00 95.50 258 ALA A N 1
ATOM 2004 C CA . ALA A 1 258 ? -7.479 2.740 16.362 1.00 95.50 258 ALA A CA 1
ATOM 2005 C C . ALA A 1 258 ? -8.237 2.992 17.674 1.00 95.50 258 ALA A C 1
ATOM 2007 O O . ALA A 1 258 ? -9.329 2.457 17.861 1.00 95.50 258 ALA A O 1
ATOM 2008 N N . LYS A 1 259 ? -7.732 3.895 18.533 1.00 95.00 259 LYS A N 1
ATOM 2009 C CA . LYS A 1 259 ? -8.451 4.368 19.729 1.00 95.00 259 LYS A CA 1
ATOM 2010 C C . LYS A 1 259 ? -9.842 4.886 19.360 1.00 95.00 259 LYS A C 1
ATOM 2012 O O . LYS A 1 259 ? -10.816 4.479 19.985 1.00 95.00 259 LYS A O 1
ATOM 2017 N N . ALA A 1 260 ? -9.953 5.745 18.345 1.00 91.94 260 ALA A N 1
ATOM 2018 C CA . ALA A 1 260 ? -11.248 6.277 17.916 1.00 91.94 260 ALA A CA 1
ATOM 2019 C C . ALA A 1 260 ? -12.222 5.160 17.495 1.00 91.94 260 ALA A C 1
ATOM 2021 O O . ALA A 1 260 ? -13.401 5.211 17.838 1.00 91.94 260 ALA A O 1
ATOM 2022 N N . CYS A 1 261 ? -11.726 4.115 16.824 1.00 91.12 261 CYS A N 1
ATOM 2023 C CA . CYS A 1 261 ? -12.527 2.942 16.469 1.00 91.12 261 CYS A CA 1
ATOM 2024 C C . CYS A 1 261 ? -12.990 2.147 17.705 1.00 91.12 261 CYS A C 1
ATOM 2026 O O . CYS A 1 261 ? -14.145 1.726 17.752 1.00 91.12 261 CYS A O 1
ATOM 2028 N N . VAL A 1 262 ? -12.130 1.971 18.716 1.00 92.69 262 VAL A N 1
ATOM 2029 C CA . VAL A 1 262 ? -12.480 1.304 19.988 1.00 92.69 262 VAL A CA 1
ATOM 2030 C C . VAL A 1 262 ? -13.539 2.096 20.757 1.00 92.69 262 VAL A C 1
ATOM 2032 O O . VAL A 1 262 ? -14.527 1.523 21.219 1.00 92.69 262 VAL A O 1
ATOM 2035 N N . LEU A 1 263 ? -13.372 3.417 20.862 1.00 92.00 263 LEU A N 1
ATOM 2036 C CA . LEU A 1 263 ? -14.356 4.288 21.506 1.00 92.00 263 LEU A CA 1
ATOM 2037 C C . LEU A 1 263 ? -15.697 4.234 20.767 1.00 92.00 263 LEU A C 1
ATOM 2039 O O . LEU A 1 263 ? -16.732 3.998 21.382 1.00 92.00 263 LEU A O 1
ATOM 2043 N N . PHE A 1 264 ? -15.683 4.323 19.436 1.00 89.56 264 PHE A N 1
ATOM 2044 C CA . PHE A 1 264 ? -16.894 4.201 18.625 1.00 89.56 264 PHE A CA 1
ATOM 2045 C C . PHE A 1 264 ? -17.597 2.846 18.815 1.00 89.56 264 PHE A C 1
ATOM 2047 O O . PHE A 1 264 ? -18.812 2.800 19.007 1.00 89.56 264 PHE A O 1
ATOM 2054 N N . ALA A 1 265 ? -16.848 1.740 18.805 1.00 89.94 265 ALA A N 1
ATOM 2055 C CA . ALA A 1 265 ? -17.400 0.396 18.972 1.00 89.94 265 ALA A CA 1
ATOM 2056 C C . ALA A 1 265 ? -17.994 0.159 20.371 1.00 89.94 265 ALA A C 1
ATOM 2058 O O . ALA A 1 265 ? -18.957 -0.595 20.506 1.00 89.94 265 ALA A O 1
ATOM 2059 N N . THR A 1 266 ? -17.448 0.817 21.396 1.00 90.25 266 THR A N 1
ATOM 2060 C CA . THR A 1 266 ? -17.955 0.759 22.777 1.00 90.25 266 THR A CA 1
ATOM 2061 C C . THR A 1 266 ? -19.036 1.803 23.069 1.00 90.25 266 THR A C 1
ATOM 2063 O O . THR A 1 266 ? -19.644 1.762 24.135 1.00 90.25 266 THR A O 1
ATOM 2066 N N . GLY A 1 267 ? -19.334 2.693 22.115 1.00 89.38 267 GLY A N 1
ATOM 2067 C CA . GLY A 1 267 ? -20.334 3.744 22.276 1.00 89.38 267 GLY A CA 1
ATOM 2068 C C . GLY A 1 267 ? -19.853 4.897 23.157 1.00 89.38 267 GLY A C 1
ATOM 2069 O O . GLY A 1 267 ? -20.648 5.475 23.883 1.00 89.38 267 GLY A O 1
ATOM 2070 N N . ILE A 1 268 ? -18.566 5.235 23.133 1.00 89.69 268 ILE A N 1
ATOM 2071 C CA . ILE A 1 268 ? -18.011 6.390 23.845 1.00 89.69 268 ILE A CA 1
ATOM 2072 C C . ILE A 1 268 ? -17.789 7.527 22.847 1.00 89.69 268 ILE A C 1
ATOM 2074 O O . ILE A 1 268 ? -17.016 7.391 21.898 1.00 89.69 268 ILE A O 1
ATOM 2078 N N . ASP A 1 269 ? -18.445 8.663 23.079 1.00 85.62 269 ASP A N 1
ATOM 2079 C CA . ASP A 1 269 ? -18.273 9.882 22.289 1.00 85.62 269 ASP A CA 1
ATOM 2080 C C . ASP A 1 269 ? -17.334 10.871 22.996 1.00 85.62 269 ASP A C 1
ATOM 2082 O O . ASP A 1 269 ? -17.724 11.601 23.912 1.00 85.62 269 ASP A O 1
ATOM 2086 N N . GLU A 1 270 ? -16.074 10.897 22.556 1.00 82.81 270 GLU A N 1
ATOM 2087 C CA . GLU A 1 270 ? -15.030 11.778 23.095 1.00 82.81 270 GLU A CA 1
ATOM 2088 C C . GLU A 1 270 ? -15.283 13.263 22.776 1.00 82.81 270 GLU A C 1
ATOM 2090 O O . GLU A 1 270 ? -14.852 14.128 23.537 1.00 82.81 270 GLU A O 1
ATOM 2095 N N . ALA A 1 271 ? -16.034 13.585 21.713 1.00 80.00 271 ALA A N 1
ATOM 2096 C CA . ALA A 1 271 ? -16.303 14.974 21.331 1.00 80.00 271 ALA A CA 1
ATOM 2097 C C . ALA A 1 271 ? -17.220 15.694 22.333 1.00 80.00 271 ALA A C 1
ATOM 2099 O O . ALA A 1 271 ? -17.160 16.916 22.465 1.00 80.00 271 ALA A O 1
ATOM 2100 N N . HIS A 1 272 ? -18.037 14.941 23.074 1.00 78.00 272 HIS A N 1
ATOM 2101 C CA . HIS A 1 272 ? -19.013 15.474 24.021 1.00 78.00 272 HIS A CA 1
ATOM 2102 C C . HIS A 1 272 ? -18.724 15.030 25.459 1.00 78.00 272 HIS A C 1
ATOM 2104 O O . HIS A 1 272 ? -19.615 14.532 26.144 1.00 78.00 272 HIS A O 1
ATOM 2110 N N . ALA A 1 273 ? -17.485 15.227 25.925 1.00 80.88 273 ALA A N 1
ATOM 2111 C CA . ALA A 1 273 ? -17.046 14.896 27.287 1.00 80.88 273 ALA A CA 1
ATOM 2112 C C . ALA A 1 273 ? -17.204 13.403 27.647 1.00 80.88 273 ALA A C 1
ATOM 2114 O O . ALA A 1 273 ? -17.615 13.064 28.755 1.00 80.88 273 ALA A O 1
ATOM 2115 N N . CYS A 1 274 ? -16.878 12.512 26.703 1.00 81.12 274 CYS A N 1
ATOM 2116 C CA . CYS A 1 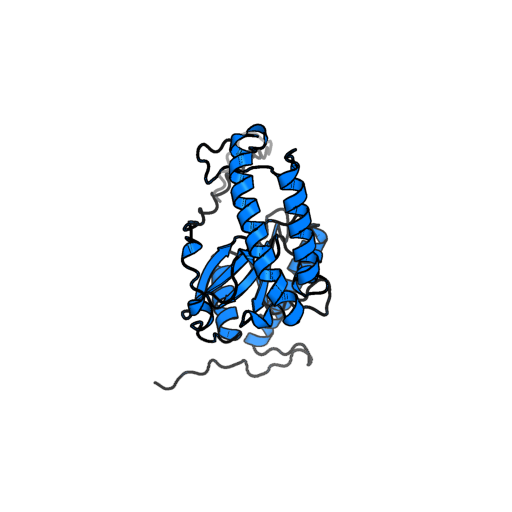274 ? -16.930 11.055 26.880 1.00 81.12 274 CYS A CA 1
ATOM 2117 C C . CYS A 1 274 ? -18.324 10.534 27.267 1.00 81.12 274 CYS A C 1
ATOM 2119 O O . CYS A 1 274 ? -18.461 9.650 28.115 1.00 81.12 274 CYS A O 1
ATOM 2121 N N . ARG A 1 275 ? -19.377 11.076 26.643 1.00 86.38 275 ARG A N 1
ATOM 2122 C CA . ARG A 1 275 ? -20.745 10.575 26.827 1.00 86.38 275 ARG A CA 1
ATOM 2123 C C . ARG A 1 275 ? -20.874 9.147 26.310 1.00 86.38 275 ARG A C 1
ATOM 2125 O O . ARG A 1 275 ? -20.329 8.801 25.264 1.00 86.38 275 ARG A O 1
ATOM 2132 N N . ILE A 1 276 ? -21.661 8.348 27.024 1.00 87.38 276 ILE A N 1
ATOM 2133 C CA . ILE A 1 276 ? -22.028 7.000 26.595 1.00 87.38 276 ILE A CA 1
ATOM 2134 C C . ILE A 1 276 ? -23.235 7.104 25.658 1.00 87.38 276 ILE A C 1
ATOM 2136 O O . ILE A 1 276 ? -24.302 7.583 26.043 1.00 87.38 276 ILE A O 1
ATOM 2140 N N . VAL A 1 277 ? -23.058 6.646 24.426 1.00 86.81 277 VAL A N 1
ATOM 2141 C CA . VAL A 1 277 ? -24.076 6.509 23.384 1.00 86.81 277 VAL A CA 1
ATOM 2142 C C . VAL A 1 277 ? -24.341 5.029 23.111 1.00 86.81 277 VAL A C 1
ATOM 2144 O O . VAL A 1 277 ? -23.539 4.159 23.440 1.00 86.81 277 VAL A O 1
ATOM 2147 N N . GLN A 1 278 ? -25.488 4.712 22.507 1.00 83.31 278 GLN A N 1
ATOM 2148 C CA . GLN A 1 278 ? -25.767 3.333 22.106 1.00 83.31 278 GLN A CA 1
ATOM 2149 C C . GLN A 1 278 ? -24.742 2.893 21.048 1.00 83.31 278 GLN A C 1
ATOM 2151 O O . GLN A 1 278 ? -24.668 3.532 19.993 1.00 83.31 278 GLN A O 1
ATOM 2156 N N . PRO A 1 279 ? -23.973 1.815 21.288 1.00 83.19 279 PRO A N 1
ATOM 2157 C CA . PRO A 1 279 ? -23.003 1.344 20.315 1.00 83.19 279 PRO A CA 1
ATOM 2158 C C . PRO A 1 279 ? -23.717 0.873 19.039 1.00 83.19 279 PRO A C 1
ATOM 2160 O O . PRO A 1 279 ? -24.871 0.420 19.093 1.00 83.19 279 PRO A O 1
ATOM 2163 N N . PRO A 1 280 ? -23.049 0.946 17.875 1.00 78.38 280 PRO A N 1
ATOM 2164 C CA . PRO A 1 280 ? -23.610 0.479 16.615 1.00 78.38 280 PRO A CA 1
ATOM 2165 C C . PRO A 1 280 ? -23.972 -1.007 16.724 1.00 78.38 280 PRO A C 1
ATOM 2167 O O . PRO A 1 280 ? -23.116 -1.883 16.839 1.00 78.38 280 PRO A O 1
ATOM 2170 N N . ARG A 1 281 ? -25.273 -1.312 16.699 1.00 75.25 281 ARG A N 1
ATOM 2171 C CA . ARG A 1 281 ? -25.752 -2.693 16.799 1.00 75.25 281 ARG A CA 1
ATOM 2172 C C . ARG A 1 281 ? -25.554 -3.410 15.470 1.00 75.25 281 ARG A C 1
ATOM 2174 O O . ARG A 1 281 ? -26.003 -2.940 14.423 1.00 75.25 281 ARG A O 1
ATOM 2181 N N . ARG A 1 282 ? -24.958 -4.605 15.516 1.00 62.28 282 ARG A N 1
ATOM 2182 C CA . ARG A 1 282 ? -24.955 -5.538 14.383 1.00 62.28 282 ARG A CA 1
ATOM 2183 C C . ARG A 1 282 ? -26.413 -5.853 14.036 1.00 62.28 282 ARG A C 1
ATOM 2185 O O . ARG A 1 282 ? -27.105 -6.487 14.831 1.00 62.28 282 ARG A O 1
ATOM 2192 N N . ARG A 1 283 ? -26.899 -5.402 12.872 1.00 61.00 283 ARG A N 1
ATOM 2193 C CA . ARG A 1 283 ? -28.218 -5.812 12.366 1.00 61.00 283 ARG A CA 1
ATOM 2194 C C . ARG A 1 283 ? -28.191 -7.331 12.190 1.00 61.00 283 ARG A C 1
ATOM 2196 O O . ARG A 1 283 ? -27.513 -7.836 11.297 1.00 61.00 283 ARG A O 1
ATOM 2203 N N . ARG A 1 284 ? -28.886 -8.064 13.062 1.00 53.62 284 ARG A N 1
ATOM 2204 C CA . ARG A 1 284 ? -29.185 -9.480 12.827 1.00 53.62 284 ARG A CA 1
ATOM 2205 C C . ARG A 1 284 ? -30.153 -9.531 11.644 1.00 53.62 284 ARG A C 1
ATOM 2207 O O . ARG A 1 284 ? -31.172 -8.845 11.679 1.00 53.62 284 ARG A O 1
ATOM 2214 N N . LYS A 1 285 ? -29.820 -10.281 10.589 1.00 47.28 285 LYS A N 1
ATOM 2215 C CA . LYS A 1 285 ? -30.828 -10.642 9.583 1.00 47.28 285 LYS A CA 1
ATOM 2216 C C . LYS A 1 285 ? -31.866 -11.531 10.291 1.00 47.28 285 LYS A C 1
ATOM 2218 O O . LYS A 1 285 ? -31.433 -12.401 11.051 1.00 47.28 285 LYS A O 1
ATOM 2223 N N . PRO A 1 286 ? -33.179 -11.290 10.129 1.00 52.31 286 PRO A N 1
ATOM 2224 C CA . PRO A 1 286 ? -34.179 -12.253 10.579 1.00 52.31 286 PRO A CA 1
ATOM 2225 C C . PRO A 1 286 ? -33.921 -13.593 9.874 1.00 52.31 286 PRO A C 1
ATOM 2227 O O . PRO A 1 286 ? -33.500 -13.592 8.714 1.00 52.31 286 PRO A O 1
ATOM 2230 N N . GLN A 1 287 ? -34.058 -14.684 10.633 1.00 55.00 287 GLN A N 1
ATOM 2231 C CA . GLN A 1 287 ? -33.933 -16.060 10.142 1.00 55.00 287 GLN A CA 1
ATOM 2232 C C . GLN A 1 287 ? -35.059 -16.392 9.168 1.00 55.00 287 GLN A C 1
ATOM 2234 O O . GLN A 1 287 ? -36.174 -15.862 9.380 1.00 55.00 287 GLN A O 1
#

Radius of gyration: 23.44 Å; Cα contacts (8 Å, |Δi|>4): 392; chains: 1; bounding box: 66×40×69 Å

Foldseek 3Di:
DDDDDDDDDDDPDPPPPPPPPPPPPLDDPPPPPDDLVPLDPVVLVVFDQDDLVLLLVLVVVVVVVSVFPFKFAQFQFPPNVGGQRIKTADADPVALGPAIETEHEDRFLCRQQVVCPLLVVLLVVLLVLVVVLVVVVVVCCVVPVVQFPDPDPDPVPTDGNCVPDPDVVNVVSVVVNVVSLCSRPPPHPVVVRVVRLQHQAYEYEYAPSRDRPSSDDAQHWYWHQYPVSHIDTPGGGHGDDGDSVSNVVSSVSRVVRVVVVVCLQQQFDVVVVRDRHDHDDDPDDDD

Mean predicted aligned error: 12.1 Å